Protein AF-A0A959KBT6-F1 (afdb_monomer_lite)

pLDDT: mean 89.94, std 11.57, range [30.78, 98.69]

Secondary structure (DSSP, 8-state):
------GGGGSB--SS---TT----TT-HHHHHHHHHHHHHH-HHHHHHHHHHHHT--S----HHHHHHHHHHHHHHHHHHHB--TT-TTTSHHHHTTTHHHHHHHHHHHHTT-S-GGGGHHHHHHHHHHHHHHHHHHHSHHHHHHHHHHHHHHHHHHT-TTHHHHHHHHHHHTT--HHHHHHHHHHHHHHHGGG--TTS-HHHHHHHHHHHHHHHHTT--HHHHHHHHHHHHHH-TT-HHHHHHHHHHHHHTT-HHHHHHHHHHHHHTT-S-HHHHHHHHHHHHHHHT-HHHHHHHHHHHHHH-TT-HHHHHHHHHHHTT-SGGGGGGHHHHS---

Structure (mmCIF, N/CA/C/O backbone):
data_AF-A0A959KBT6-F1
#
_entry.id   AF-A0A959KBT6-F1
#
loop_
_atom_site.group_PDB
_atom_site.id
_atom_site.type_symbol
_atom_site.label_atom_id
_atom_site.label_alt_id
_atom_site.label_comp_id
_atom_site.label_asym_id
_atom_site.label_entity_id
_atom_site.label_seq_id
_atom_site.pdbx_PDB_ins_code
_atom_site.Cartn_x
_atom_site.Cartn_y
_atom_site.Cartn_z
_atom_site.occupancy
_atom_site.B_iso_or_equiv
_atom_site.auth_seq_id
_atom_site.auth_comp_id
_atom_site.auth_asym_id
_atom_site.auth_atom_id
_atom_site.pdbx_PDB_model_num
ATOM 1 N N . MET A 1 1 ? -14.668 -4.866 -0.154 1.00 37.19 1 MET A N 1
ATOM 2 C CA . MET A 1 1 ? -14.623 -6.241 -0.733 1.00 37.19 1 MET A CA 1
ATOM 3 C C . MET A 1 1 ? -13.678 -6.172 -1.925 1.00 37.19 1 MET A C 1
ATOM 5 O O . MET A 1 1 ? -13.991 -5.418 -2.834 1.00 37.19 1 MET A O 1
ATOM 9 N N . LYS A 1 2 ? -12.494 -6.819 -1.913 1.00 45.50 2 LYS A N 1
ATOM 10 C CA . LYS A 1 2 ? -11.688 -6.881 -3.151 1.00 45.50 2 LYS A CA 1
ATOM 11 C C . LYS A 1 2 ? -12.606 -7.495 -4.214 1.00 45.50 2 LYS A C 1
ATOM 13 O O . LYS A 1 2 ? -13.240 -8.499 -3.874 1.00 45.50 2 LYS A O 1
ATOM 18 N N . PRO A 1 3 ? -12.763 -6.901 -5.411 1.00 48.72 3 PRO A N 1
ATOM 19 C CA . PRO A 1 3 ? -13.469 -7.596 -6.474 1.00 48.72 3 PRO A CA 1
ATOM 20 C C . PRO A 1 3 ? -12.826 -8.976 -6.571 1.00 48.72 3 PRO A C 1
ATOM 22 O O . PRO A 1 3 ? -11.597 -9.085 -6.528 1.00 48.72 3 PRO A O 1
ATOM 25 N N . ASP A 1 4 ? -13.661 -10.010 -6.563 1.00 48.62 4 ASP A N 1
ATOM 26 C CA . ASP A 1 4 ? -13.276 -11.422 -6.548 1.00 48.62 4 ASP A CA 1
ATOM 27 C C . ASP A 1 4 ? -12.714 -11.786 -7.937 1.00 48.62 4 ASP A C 1
ATOM 29 O O . ASP A 1 4 ? -13.220 -12.643 -8.654 1.00 48.62 4 ASP A O 1
ATOM 33 N N . LEU A 1 5 ? -11.702 -11.030 -8.373 1.00 55.62 5 LEU A N 1
ATOM 34 C CA . LEU A 1 5 ? -10.940 -11.247 -9.582 1.00 55.62 5 LEU A CA 1
ATOM 35 C C . LEU A 1 5 ? -10.159 -12.518 -9.310 1.00 55.62 5 LEU A C 1
ATOM 37 O O . LEU A 1 5 ? -9.109 -12.483 -8.663 1.00 55.62 5 LEU A O 1
ATOM 41 N N . LYS A 1 6 ? -10.682 -13.660 -9.762 1.00 58.97 6 LYS A N 1
ATOM 42 C CA . LYS A 1 6 ? -9.874 -14.872 -9.780 1.00 58.97 6 LYS A CA 1
ATOM 43 C C . LYS A 1 6 ? -8.641 -14.543 -10.619 1.00 58.97 6 LYS A C 1
ATOM 45 O O . LYS A 1 6 ? -8.798 -14.235 -11.800 1.00 58.97 6 LYS A O 1
ATOM 50 N N . PRO A 1 7 ? -7.420 -14.612 -10.060 1.00 54.16 7 PRO A N 1
ATOM 51 C CA . PRO A 1 7 ? -6.211 -14.206 -10.781 1.00 54.16 7 PRO A CA 1
ATOM 52 C C . PRO A 1 7 ? -6.036 -14.950 -12.113 1.00 54.16 7 PRO A C 1
ATOM 54 O O . PRO A 1 7 ? -5.437 -14.443 -13.054 1.00 54.16 7 PRO A O 1
ATOM 57 N N . THR A 1 8 ? -6.607 -16.151 -12.211 1.00 54.16 8 THR A N 1
ATOM 58 C CA . THR A 1 8 ? -6.596 -17.000 -13.404 1.00 54.16 8 THR A CA 1
ATOM 59 C C . THR A 1 8 ? -7.545 -16.546 -14.515 1.00 54.16 8 THR A C 1
ATOM 61 O O . THR A 1 8 ? -7.357 -16.953 -15.656 1.00 54.16 8 THR A O 1
ATOM 64 N N . GLU A 1 9 ? -8.566 -15.739 -14.216 1.00 61.78 9 GLU A N 1
ATOM 65 C CA . GLU A 1 9 ? -9.550 -15.265 -15.205 1.00 61.78 9 GLU A CA 1
ATOM 66 C C . GLU A 1 9 ? -9.036 -14.051 -16.008 1.00 61.78 9 GLU A C 1
ATOM 68 O O . GLU A 1 9 ? -9.628 -13.689 -17.023 1.00 61.78 9 GLU A O 1
ATOM 73 N N . HIS A 1 10 ? -7.885 -13.479 -15.625 1.00 72.50 10 HIS A N 1
ATOM 74 C CA . HIS A 1 10 ? -7.300 -12.281 -16.239 1.00 72.50 10 HIS A CA 1
ATOM 75 C C . HIS A 1 10 ? -5.808 -12.440 -16.556 1.00 72.50 10 HIS A C 1
ATOM 77 O O . HIS A 1 10 ? -5.027 -11.533 -16.309 1.00 72.50 10 HIS A O 1
ATOM 83 N N . LEU A 1 11 ? -5.383 -13.586 -17.104 1.00 81.69 11 LEU A N 1
ATOM 84 C CA . LEU A 1 11 ? -3.986 -13.761 -17.539 1.00 81.69 11 LEU A CA 1
ATOM 85 C C . LEU A 1 11 ? -3.595 -12.787 -18.667 1.00 81.69 11 LEU A C 1
ATOM 87 O O . LEU A 1 11 ? -2.433 -12.408 -18.785 1.00 81.69 11 LEU A O 1
ATOM 91 N N . PHE A 1 12 ? -4.561 -12.390 -19.496 1.00 88.38 12 PHE A N 1
ATOM 92 C CA . PHE A 1 12 ? -4.359 -11.478 -20.617 1.00 88.38 12 PHE A CA 1
ATOM 93 C C . PHE A 1 12 ? -5.085 -10.158 -20.392 1.00 88.38 12 PHE A C 1
ATOM 95 O O . PHE A 1 12 ? -6.166 -10.122 -19.798 1.00 88.38 12 PHE A O 1
ATOM 102 N N . LEU A 1 13 ? -4.501 -9.079 -20.909 1.00 87.81 13 LEU A N 1
ATOM 103 C CA . LEU A 1 13 ? -5.136 -7.773 -20.905 1.00 87.81 13 LEU A CA 1
ATOM 104 C C . LEU A 1 13 ? -6.398 -7.800 -21.768 1.00 87.81 13 LEU A C 1
ATOM 106 O O . LEU A 1 13 ? -6.365 -8.276 -22.909 1.00 87.81 13 LEU A O 1
ATOM 110 N N . PRO A 1 14 ? -7.517 -7.261 -21.265 1.00 88.50 14 PRO A N 1
ATOM 111 C CA . PRO A 1 14 ? -8.705 -7.139 -22.076 1.00 88.50 14 PRO A CA 1
ATOM 112 C C . PRO A 1 14 ? -8.477 -6.083 -23.162 1.00 88.50 14 PRO A C 1
ATOM 114 O O . PRO A 1 14 ? -7.820 -5.063 -22.946 1.00 88.50 14 PRO A O 1
ATOM 117 N N . ILE A 1 15 ? -9.066 -6.306 -24.336 1.00 89.56 15 ILE A N 1
ATOM 118 C CA . ILE A 1 15 ? -9.068 -5.308 -25.417 1.00 89.56 15 ILE A CA 1
ATOM 119 C C . ILE A 1 15 ? -9.895 -4.083 -24.995 1.00 89.56 15 ILE A C 1
ATOM 121 O O . ILE A 1 15 ? -9.513 -2.950 -25.272 1.00 89.56 15 ILE A O 1
ATOM 125 N N . TYR A 1 16 ? -10.997 -4.320 -24.275 1.00 84.88 16 TYR A N 1
ATOM 126 C CA . TYR A 1 16 ? -11.897 -3.303 -23.738 1.00 84.88 16 TYR A CA 1
ATOM 127 C C . TYR A 1 16 ? -12.187 -3.599 -22.269 1.00 84.88 16 TYR A C 1
ATOM 129 O O . TYR A 1 16 ? -12.445 -4.747 -21.915 1.00 84.88 16 TYR A O 1
ATOM 137 N N . SER A 1 17 ? -12.180 -2.573 -21.423 1.00 78.00 17 SER A N 1
ATOM 138 C CA . SER A 1 17 ? -12.559 -2.724 -20.020 1.00 78.00 17 SER A CA 1
ATOM 139 C C . SER A 1 17 ? -14.055 -2.494 -19.852 1.00 78.00 17 SER A C 1
ATOM 141 O O . SER A 1 17 ? -14.586 -1.487 -20.317 1.00 78.00 17 SER A O 1
ATOM 143 N N . SER A 1 18 ? -14.725 -3.419 -19.170 1.00 68.75 18 SER A N 1
ATOM 144 C CA . SER A 1 18 ? -16.092 -3.234 -18.675 1.00 68.75 18 SER A CA 1
ATOM 145 C C . SER A 1 18 ? -16.133 -2.685 -17.246 1.00 68.75 18 SER A C 1
ATOM 147 O O . SER A 1 18 ? -17.214 -2.402 -16.741 1.00 68.75 18 SER A O 1
ATOM 149 N N . LEU A 1 19 ? -14.983 -2.596 -16.570 1.00 67.31 19 LEU A N 1
ATOM 150 C CA . LEU A 1 19 ? -14.876 -2.151 -15.184 1.00 67.31 19 LEU A CA 1
ATOM 151 C C . LEU A 1 19 ? -14.499 -0.672 -15.155 1.00 67.31 19 LEU A C 1
ATOM 153 O O . LEU A 1 19 ? -13.465 -0.283 -15.697 1.00 67.31 19 LEU A O 1
ATOM 157 N N . GLU A 1 20 ? -15.313 0.135 -14.475 1.00 65.44 20 GLU A N 1
ATOM 158 C CA . GLU A 1 20 ? -15.084 1.579 -14.332 1.00 65.44 20 GLU A CA 1
ATOM 159 C C . GLU A 1 20 ? -13.739 1.898 -13.666 1.00 65.44 20 GLU A C 1
ATOM 161 O O . GLU A 1 20 ? -13.110 2.884 -14.027 1.00 65.44 20 GLU A O 1
ATOM 166 N N . THR A 1 21 ? -13.263 1.040 -12.757 1.00 62.59 21 THR A N 1
ATOM 167 C CA . THR A 1 21 ? -11.985 1.188 -12.037 1.00 62.59 21 THR A CA 1
ATOM 168 C C . THR A 1 21 ? -10.763 0.741 -12.838 1.00 62.59 21 THR A C 1
ATOM 170 O O . THR A 1 21 ? -9.631 1.002 -12.435 1.00 62.59 21 THR A O 1
ATOM 173 N N . PHE A 1 22 ? -10.958 0.040 -13.957 1.00 69.94 22 PHE A N 1
ATOM 174 C CA . PHE A 1 22 ? -9.867 -0.579 -14.696 1.00 69.94 22 PHE A CA 1
ATOM 175 C C . PHE A 1 22 ? -9.631 0.160 -16.011 1.00 69.94 22 PHE A C 1
ATOM 177 O O . PHE A 1 22 ? -10.290 -0.088 -17.022 1.00 69.94 22 PHE A O 1
ATOM 184 N N . HIS A 1 23 ? -8.667 1.080 -16.000 1.00 78.25 23 HIS A N 1
ATOM 185 C CA . HIS A 1 23 ? -8.309 1.891 -17.167 1.00 78.25 23 HIS A CA 1
ATOM 186 C C . HIS A 1 23 ? -7.185 1.272 -18.016 1.00 78.25 23 HIS A C 1
ATOM 188 O O . HIS A 1 23 ? -6.806 1.829 -19.048 1.00 78.25 23 HIS A O 1
ATOM 194 N N . TYR A 1 24 ? -6.657 0.114 -17.611 1.00 86.69 24 TYR A N 1
ATOM 195 C CA . TYR A 1 24 ? -5.486 -0.511 -18.220 1.00 86.69 24 TYR A CA 1
ATOM 196 C C . TYR A 1 24 ? -5.850 -1.638 -19.201 1.00 86.69 24 TYR A C 1
ATOM 198 O O . TYR A 1 24 ? -5.840 -2.817 -18.869 1.00 86.69 24 TYR A O 1
ATOM 206 N N . THR A 1 25 ? -6.192 -1.284 -20.438 1.00 90.06 25 THR A N 1
ATOM 207 C CA . THR A 1 25 ? -6.508 -2.248 -21.515 1.00 90.06 25 THR A CA 1
ATOM 208 C C . THR A 1 25 ? -5.321 -2.468 -22.451 1.00 90.06 25 THR A C 1
ATOM 210 O O . THR A 1 25 ? -4.378 -1.677 -22.457 1.00 90.06 25 THR A O 1
ATOM 213 N N . LEU A 1 26 ? -5.390 -3.500 -23.300 1.00 91.44 26 LEU A N 1
ATOM 214 C CA . LEU A 1 26 ? -4.335 -3.845 -24.266 1.00 91.44 26 LEU A CA 1
ATOM 215 C C . LEU A 1 26 ? -3.927 -2.676 -25.181 1.00 91.44 26 LEU A C 1
ATOM 217 O O . LEU A 1 26 ? -2.790 -2.600 -25.629 1.00 91.44 26 LEU A O 1
ATOM 221 N N . PHE A 1 27 ? -4.845 -1.756 -25.475 1.00 92.00 27 PHE A N 1
ATOM 222 C CA . PHE A 1 27 ? -4.566 -0.583 -26.309 1.00 92.00 27 PHE A CA 1
ATOM 223 C C . PHE A 1 27 ? -4.742 0.737 -25.557 1.00 92.00 27 PHE A C 1
ATOM 225 O O . PHE A 1 27 ? -4.812 1.800 -26.179 1.00 92.00 27 PHE A O 1
ATOM 232 N N . ALA A 1 28 ? -4.803 0.696 -24.223 1.00 91.44 28 ALA A N 1
ATOM 233 C CA . ALA A 1 28 ? -4.798 1.913 -23.428 1.00 91.44 28 ALA A CA 1
ATOM 234 C C . ALA A 1 28 ? -3.491 2.688 -23.671 1.00 91.44 28 ALA A C 1
ATOM 236 O O . ALA A 1 28 ? -2.418 2.077 -23.710 1.00 91.44 28 ALA A O 1
ATOM 237 N N . PRO A 1 29 ? -3.534 4.029 -23.775 1.00 91.94 29 PRO A N 1
ATOM 238 C CA . PRO A 1 29 ? -2.325 4.834 -23.928 1.00 91.94 29 PRO A CA 1
ATOM 239 C C . PRO A 1 29 ? -1.285 4.581 -22.829 1.00 91.94 29 PRO A C 1
ATOM 241 O O . PRO A 1 29 ? -0.095 4.538 -23.122 1.00 91.94 29 PRO A O 1
ATOM 244 N N . SER A 1 30 ? -1.728 4.355 -21.587 1.00 90.69 30 SER A N 1
ATOM 245 C CA . SER A 1 30 ? -0.867 3.980 -20.458 1.00 90.69 30 SER A CA 1
ATOM 246 C C . SER A 1 30 ? -0.152 2.651 -20.688 1.00 90.69 30 SER A C 1
ATOM 248 O O . SER A 1 30 ? 1.037 2.550 -20.410 1.00 90.69 30 SER A O 1
ATOM 250 N N . HIS A 1 31 ? -0.834 1.653 -21.257 1.00 91.44 31 HIS A N 1
ATOM 251 C CA . HIS A 1 31 ? -0.215 0.368 -21.559 1.00 91.44 31 HIS A CA 1
ATOM 252 C C . HIS A 1 31 ? 0.839 0.458 -22.651 1.00 91.44 31 HIS A C 1
ATOM 254 O O . HIS A 1 31 ? 1.966 -0.002 -22.474 1.00 91.44 31 HIS A O 1
ATOM 260 N N . LEU A 1 32 ? 0.495 1.117 -23.757 1.00 93.06 32 LEU A N 1
ATOM 261 C CA . LEU A 1 32 ? 1.432 1.351 -24.852 1.00 93.06 32 LEU A CA 1
ATOM 262 C C . LEU A 1 32 ? 2.669 2.114 -24.366 1.00 93.06 32 LEU A C 1
ATOM 264 O O . LEU A 1 32 ? 3.791 1.799 -24.763 1.00 93.06 32 LEU A O 1
ATOM 268 N N . TRP A 1 33 ? 2.463 3.102 -23.495 1.00 93.50 33 TRP A N 1
ATOM 269 C CA . TRP A 1 33 ? 3.535 3.902 -22.924 1.00 93.50 33 TRP A CA 1
ATOM 270 C C . TRP A 1 33 ? 4.421 3.102 -21.968 1.00 93.50 33 TRP A C 1
ATOM 272 O O . TRP A 1 33 ? 5.643 3.134 -22.115 1.00 93.50 33 TRP A O 1
ATOM 282 N N . ASP A 1 34 ? 3.832 2.342 -21.044 1.00 91.75 34 ASP A N 1
ATOM 283 C CA . ASP A 1 34 ? 4.582 1.487 -20.121 1.00 91.75 34 ASP A CA 1
ATOM 284 C C . ASP A 1 34 ? 5.410 0.452 -20.878 1.00 91.75 34 ASP A C 1
ATOM 286 O O . ASP A 1 34 ? 6.601 0.289 -20.610 1.00 91.75 34 ASP A O 1
ATOM 290 N N . PHE A 1 35 ? 4.798 -0.207 -21.866 1.00 93.06 35 PHE A N 1
ATOM 291 C CA . PHE A 1 35 ? 5.477 -1.210 -22.671 1.00 93.06 35 PHE A CA 1
ATOM 292 C C . PHE A 1 35 ? 6.612 -0.590 -23.491 1.00 93.06 35 PHE A C 1
ATOM 294 O O . PHE A 1 35 ? 7.697 -1.158 -23.578 1.00 93.06 35 PHE A O 1
ATOM 301 N N . LEU A 1 36 ? 6.419 0.609 -24.047 1.00 93.31 36 LEU A N 1
ATOM 302 C CA . LEU A 1 36 ? 7.483 1.329 -24.745 1.00 93.31 36 LEU A CA 1
ATOM 303 C C . LEU A 1 36 ? 8.643 1.692 -23.806 1.00 93.31 36 LEU A C 1
ATOM 305 O O . LEU A 1 36 ? 9.804 1.482 -24.165 1.00 93.31 36 LEU A O 1
ATOM 309 N N . ILE A 1 37 ? 8.348 2.215 -22.610 1.00 90.94 37 ILE A N 1
ATOM 310 C CA . ILE A 1 37 ? 9.368 2.517 -21.593 1.00 90.94 37 ILE A CA 1
ATOM 311 C C . ILE A 1 37 ? 10.136 1.250 -21.227 1.00 90.94 37 ILE A C 1
ATOM 313 O O . ILE A 1 37 ? 11.363 1.287 -21.139 1.00 90.94 37 ILE A O 1
ATOM 317 N N . LEU A 1 38 ? 9.430 0.136 -21.049 1.00 90.88 38 LEU A N 1
ATOM 318 C CA . LEU A 1 38 ? 10.023 -1.158 -20.756 1.00 90.88 38 LEU A CA 1
ATOM 319 C C . LEU A 1 38 ? 10.979 -1.601 -21.873 1.00 90.88 38 LEU A C 1
ATOM 321 O O . LEU A 1 38 ? 12.129 -1.934 -21.587 1.00 90.88 38 LEU A O 1
ATOM 325 N N . LEU A 1 39 ? 10.538 -1.548 -23.136 1.00 92.50 39 LEU A N 1
ATOM 326 C CA . LEU A 1 39 ? 11.378 -1.888 -24.287 1.00 92.50 39 LEU A CA 1
ATOM 327 C C . LEU A 1 39 ? 12.652 -1.043 -24.296 1.00 92.50 39 LEU A C 1
ATOM 329 O O . LEU A 1 39 ? 13.748 -1.594 -24.393 1.00 92.50 39 LEU A O 1
ATOM 333 N N . ILE A 1 40 ? 12.527 0.279 -24.146 1.00 91.31 40 ILE A N 1
ATOM 334 C CA . ILE A 1 40 ? 13.677 1.191 -24.070 1.00 91.31 40 ILE A CA 1
ATOM 335 C C . ILE A 1 40 ? 14.585 0.808 -22.892 1.00 91.31 40 ILE A C 1
ATOM 337 O O . ILE A 1 40 ? 15.807 0.792 -23.045 1.00 91.31 40 ILE A O 1
ATOM 341 N N . GLY A 1 41 ? 13.993 0.452 -21.751 1.00 90.25 41 GLY A N 1
ATOM 342 C CA . GLY A 1 41 ? 14.680 0.057 -20.526 1.00 90.25 41 GLY A CA 1
ATOM 343 C C . GLY A 1 41 ? 15.543 -1.200 -20.646 1.00 90.25 41 GLY A C 1
ATOM 344 O O . GLY A 1 41 ? 16.509 -1.319 -19.897 1.00 90.25 41 GLY A O 1
ATOM 345 N N . PHE A 1 42 ? 15.271 -2.103 -21.598 1.00 92.44 42 PHE A N 1
ATOM 346 C CA . PHE A 1 42 ? 16.094 -3.306 -21.795 1.00 92.44 42 PHE A CA 1
ATOM 347 C C . PHE A 1 42 ? 17.540 -2.977 -22.169 1.00 92.44 42 PHE A C 1
ATOM 349 O O . PHE A 1 42 ? 18.473 -3.550 -21.613 1.00 92.44 42 PHE A O 1
ATOM 356 N N . SER A 1 43 ? 17.728 -2.083 -23.144 1.00 94.00 43 SER A N 1
ATOM 357 C CA . SER A 1 43 ? 19.041 -1.570 -23.546 1.00 94.00 43 SER A CA 1
ATOM 358 C C . SER A 1 43 ? 18.875 -0.458 -24.592 1.00 94.00 43 SER A C 1
ATOM 360 O O . SER A 1 43 ? 18.750 -0.750 -25.790 1.00 94.00 43 SER A O 1
ATOM 362 N N . PRO A 1 44 ? 18.932 0.827 -24.194 1.00 94.06 44 PRO A N 1
ATOM 363 C CA . PRO A 1 44 ? 18.855 1.947 -25.135 1.00 94.06 44 PRO A CA 1
ATOM 364 C C . PRO A 1 44 ? 19.956 1.892 -26.204 1.00 94.06 44 PRO A C 1
ATOM 366 O O . PRO A 1 44 ? 19.728 2.212 -27.371 1.00 94.06 44 PRO A O 1
ATOM 369 N N . VAL A 1 45 ? 21.150 1.433 -25.812 1.00 95.12 45 VAL A N 1
ATOM 370 C CA . VAL A 1 45 ? 22.310 1.282 -26.699 1.00 95.12 45 VAL A CA 1
ATOM 371 C C . VAL A 1 45 ? 22.042 0.243 -27.780 1.00 95.12 45 VAL A C 1
ATOM 373 O O . VAL A 1 45 ? 22.309 0.488 -28.955 1.00 95.12 45 VAL A O 1
ATOM 376 N N . THR A 1 46 ? 21.485 -0.909 -27.407 1.00 94.75 46 THR A N 1
ATOM 377 C CA . THR A 1 46 ? 21.214 -1.976 -28.372 1.00 94.75 46 THR A CA 1
ATOM 378 C C . THR A 1 46 ? 20.147 -1.558 -29.377 1.00 94.75 46 THR A C 1
ATOM 380 O O . THR A 1 46 ? 20.333 -1.772 -30.573 1.00 94.75 46 THR A O 1
ATOM 383 N N . TRP A 1 47 ? 19.077 -0.894 -28.930 1.00 94.81 47 TRP A N 1
ATOM 384 C CA . TRP A 1 47 ? 18.057 -0.355 -29.835 1.00 94.81 47 TRP A CA 1
ATOM 385 C C . TRP A 1 47 ? 18.620 0.664 -30.822 1.00 94.81 47 TRP A C 1
ATOM 387 O O . TRP A 1 47 ? 18.307 0.613 -32.013 1.00 94.81 47 TRP A O 1
ATOM 397 N N . PHE A 1 48 ? 19.497 1.551 -30.353 1.00 94.88 48 PHE A N 1
ATOM 398 C CA . PHE A 1 48 ? 20.192 2.504 -31.212 1.00 94.88 48 PHE A CA 1
ATOM 399 C C . PHE A 1 48 ? 21.027 1.800 -32.290 1.00 94.88 48 PHE A C 1
ATOM 401 O O . PHE A 1 48 ? 20.881 2.108 -33.475 1.00 94.88 48 PHE A O 1
ATOM 408 N N . LEU A 1 49 ? 21.836 0.809 -31.911 1.00 91.94 49 LEU A N 1
ATOM 409 C CA . LEU A 1 49 ? 22.675 0.054 -32.847 1.00 91.94 49 LEU A CA 1
ATOM 410 C C . LEU A 1 49 ? 21.843 -0.728 -33.873 1.00 91.94 49 LEU A C 1
ATOM 412 O O . LEU A 1 49 ? 22.136 -0.672 -35.068 1.00 91.94 49 LEU A O 1
ATOM 416 N N . LEU A 1 50 ? 20.769 -1.387 -33.427 1.00 91.50 50 LEU A N 1
ATOM 417 C CA . LEU A 1 50 ? 19.824 -2.071 -34.311 1.00 91.50 50 LEU A CA 1
ATOM 418 C C . LEU A 1 50 ? 19.186 -1.096 -35.309 1.00 91.50 50 LEU A C 1
ATOM 420 O O . LEU A 1 50 ? 19.099 -1.404 -36.495 1.00 91.50 50 LEU A O 1
ATOM 424 N N . SER A 1 51 ? 18.802 0.106 -34.867 1.00 91.50 51 SER A N 1
ATOM 425 C CA . SER A 1 51 ? 18.198 1.113 -35.749 1.00 91.50 51 SER A CA 1
ATOM 426 C C . SER A 1 51 ? 19.151 1.597 -36.851 1.00 91.50 51 SER A C 1
ATOM 428 O O . SER A 1 51 ? 18.719 1.829 -37.981 1.00 91.50 51 SER A O 1
ATOM 430 N N . ILE A 1 52 ? 20.451 1.704 -36.553 1.00 89.56 52 ILE A N 1
ATOM 431 C CA . ILE A 1 52 ? 21.480 2.059 -37.539 1.00 89.56 52 ILE A CA 1
ATOM 432 C C . ILE A 1 52 ? 21.642 0.933 -38.553 1.00 89.56 52 ILE A C 1
ATOM 434 O O . ILE A 1 52 ? 21.638 1.190 -39.756 1.00 89.56 52 ILE A O 1
ATOM 438 N N . ALA A 1 53 ? 21.746 -0.307 -38.079 1.00 86.75 53 ALA A N 1
ATOM 439 C CA . ALA A 1 53 ? 21.916 -1.461 -38.950 1.00 86.75 53 ALA A CA 1
ATOM 440 C C . ALA A 1 53 ? 20.722 -1.663 -39.891 1.00 86.75 53 ALA A C 1
ATOM 442 O O . ALA A 1 53 ? 20.917 -1.901 -41.080 1.00 86.75 53 ALA A O 1
ATOM 443 N N . LEU A 1 54 ? 19.493 -1.472 -39.396 1.00 85.56 54 LEU A N 1
ATOM 444 C CA . LEU A 1 54 ? 18.281 -1.524 -40.220 1.00 85.56 54 LEU A CA 1
ATOM 445 C C . LEU A 1 54 ? 18.267 -0.440 -41.312 1.00 85.56 54 LEU A C 1
ATOM 447 O O . LEU A 1 54 ? 17.802 -0.695 -42.420 1.00 85.56 54 LEU A O 1
ATOM 451 N N . ARG A 1 55 ? 18.794 0.760 -41.030 1.00 86.69 55 ARG A N 1
ATOM 452 C CA . ARG A 1 55 ? 18.877 1.863 -42.008 1.00 86.69 55 ARG A CA 1
ATOM 453 C C . ARG A 1 55 ? 20.003 1.702 -43.020 1.00 86.69 55 ARG A C 1
ATOM 455 O O . ARG A 1 55 ? 19.882 2.217 -44.126 1.00 86.69 55 ARG A O 1
ATOM 462 N N . ALA A 1 56 ? 21.082 1.014 -42.655 1.00 83.44 56 ALA A N 1
ATOM 463 C CA . ALA A 1 56 ? 22.218 0.791 -43.544 1.00 83.44 56 ALA A CA 1
ATOM 464 C C . ALA A 1 56 ? 21.852 -0.053 -44.780 1.00 83.44 56 ALA A C 1
ATOM 466 O O . ALA A 1 56 ? 22.617 -0.074 -45.739 1.00 83.44 56 ALA A O 1
ATOM 467 N N . GLY A 1 57 ? 20.684 -0.713 -44.783 1.00 66.88 57 GLY A N 1
ATOM 468 C CA . GLY A 1 57 ? 20.103 -1.339 -45.973 1.00 66.88 57 GLY A CA 1
ATOM 469 C C . GLY A 1 57 ? 20.908 -2.514 -46.531 1.00 66.88 57 GLY A C 1
ATOM 470 O O . GLY A 1 57 ? 20.604 -2.990 -47.624 1.00 66.88 57 GLY A O 1
ATOM 471 N N . GLU A 1 58 ? 21.924 -2.994 -45.809 1.00 65.88 58 GLU A N 1
ATOM 472 C CA . GLU A 1 58 ? 22.652 -4.195 -46.199 1.00 65.88 58 GLU A CA 1
ATOM 473 C C . GLU A 1 58 ? 21.668 -5.376 -46.157 1.00 65.88 58 GLU A C 1
ATOM 475 O O . GLU A 1 58 ? 20.925 -5.556 -45.189 1.00 65.88 58 GLU A O 1
ATOM 480 N N . SER A 1 59 ? 21.593 -6.142 -47.247 1.00 59.88 59 SER A N 1
ATOM 481 C CA . SER A 1 59 ? 20.642 -7.241 -47.422 1.00 59.88 59 SER A CA 1
ATOM 482 C C . SER A 1 59 ? 20.857 -8.311 -46.345 1.00 59.88 59 SER A C 1
ATOM 484 O O . SER A 1 59 ? 21.711 -9.177 -46.491 1.00 59.88 59 SER A O 1
ATOM 486 N N . SER A 1 60 ? 20.095 -8.204 -45.253 1.00 63.56 60 SER A N 1
ATOM 487 C CA . SER A 1 60 ? 20.042 -9.094 -44.086 1.00 63.56 60 SER A CA 1
ATOM 488 C C . SER A 1 60 ? 21.388 -9.733 -43.698 1.00 63.56 60 SER A C 1
ATOM 490 O O . SER A 1 60 ? 21.599 -10.926 -43.930 1.00 63.56 60 SER A O 1
ATOM 492 N N . PRO A 1 61 ? 22.289 -8.966 -43.063 1.00 63.59 61 PRO A N 1
ATOM 493 C CA . PRO A 1 61 ? 23.612 -9.451 -42.673 1.00 63.59 61 PRO A CA 1
ATOM 494 C C . PRO A 1 61 ? 23.571 -10.451 -41.502 1.00 63.59 61 PRO A C 1
ATOM 496 O O . PRO A 1 61 ? 24.587 -11.037 -41.138 1.00 63.59 61 PRO A O 1
ATOM 499 N N . TRP A 1 62 ? 22.409 -10.687 -40.890 1.00 83.69 62 TRP A N 1
ATOM 500 C CA . TRP A 1 62 ? 22.256 -11.617 -39.773 1.00 83.69 62 TRP A CA 1
ATOM 501 C C . TRP A 1 62 ? 22.368 -13.082 -40.210 1.00 83.69 62 TRP A C 1
ATOM 503 O O . TRP A 1 62 ? 21.737 -13.513 -41.182 1.00 83.69 62 TRP A O 1
ATOM 513 N N . SER A 1 63 ? 23.130 -13.865 -39.437 1.00 88.44 63 SER A N 1
ATOM 514 C CA . SER A 1 63 ? 23.171 -15.323 -39.568 1.00 88.44 63 SER A CA 1
ATOM 515 C C . SER A 1 63 ? 21.781 -15.931 -39.354 1.00 88.44 63 SER A C 1
ATOM 517 O O . SER A 1 63 ? 20.893 -15.307 -38.767 1.00 88.44 63 SER A O 1
ATOM 519 N N . ASN A 1 64 ? 21.579 -17.169 -39.813 1.00 90.81 64 ASN A N 1
ATOM 520 C CA . ASN A 1 64 ? 20.322 -17.884 -39.572 1.00 90.81 64 ASN A CA 1
ATOM 521 C C . ASN A 1 64 ? 20.007 -17.988 -38.069 1.00 90.81 64 ASN A C 1
ATOM 523 O O . ASN A 1 64 ? 18.858 -17.800 -37.680 1.00 90.81 64 ASN A O 1
ATOM 527 N N . ASP A 1 65 ? 21.027 -18.159 -37.226 1.00 91.12 65 ASP A N 1
ATOM 528 C CA . ASP A 1 65 ? 20.869 -18.199 -35.769 1.00 91.12 65 ASP A CA 1
ATOM 529 C C . ASP A 1 65 ? 20.383 -16.855 -35.209 1.00 91.12 65 ASP A C 1
ATOM 531 O O . ASP A 1 65 ? 19.432 -16.809 -34.430 1.00 91.12 65 ASP A O 1
ATOM 535 N N . ALA A 1 66 ? 20.970 -15.740 -35.658 1.00 91.00 66 ALA A N 1
ATOM 536 C CA . ALA A 1 66 ? 20.533 -14.404 -35.255 1.00 91.00 66 ALA A CA 1
ATOM 537 C C . ALA A 1 66 ? 19.098 -14.105 -35.722 1.00 91.00 66 ALA A C 1
ATOM 539 O O . ALA A 1 66 ? 18.326 -13.499 -34.982 1.00 91.00 66 ALA A O 1
ATOM 540 N N . LYS A 1 67 ? 18.696 -14.587 -36.907 1.00 91.50 67 LYS A N 1
ATOM 541 C CA . LYS A 1 67 ? 17.302 -14.498 -37.376 1.00 91.50 67 LYS A CA 1
ATOM 542 C C . LYS A 1 67 ? 16.353 -15.296 -36.482 1.00 91.50 67 LYS A C 1
ATOM 544 O O . LYS A 1 67 ? 15.316 -14.767 -36.095 1.00 91.50 67 LYS A O 1
ATOM 549 N N . MET A 1 68 ? 16.712 -16.527 -36.115 1.00 94.69 68 MET A N 1
ATOM 550 C CA . MET A 1 68 ? 15.910 -17.363 -35.212 1.00 94.69 68 MET A CA 1
ATOM 551 C C . MET A 1 68 ? 15.756 -16.734 -33.822 1.00 94.69 68 MET A C 1
ATOM 553 O O . MET A 1 68 ? 14.657 -16.729 -33.261 1.00 94.69 68 MET A O 1
ATOM 557 N N . ILE A 1 69 ? 16.830 -16.148 -33.287 1.00 95.19 69 ILE A N 1
ATOM 558 C CA . ILE A 1 69 ? 16.793 -15.396 -32.024 1.00 95.19 69 ILE A CA 1
ATOM 559 C C . ILE A 1 69 ? 15.919 -14.147 -32.169 1.00 95.19 69 ILE A C 1
ATOM 561 O O . ILE A 1 69 ? 15.107 -13.877 -31.290 1.00 95.19 69 ILE A O 1
ATOM 565 N N . GLY A 1 70 ? 16.012 -13.433 -33.293 1.00 94.06 70 GLY A N 1
ATOM 566 C CA . GLY A 1 70 ? 15.151 -12.291 -33.604 1.00 94.06 70 GLY A CA 1
ATOM 567 C C . GLY A 1 70 ? 13.665 -12.653 -33.629 1.00 94.06 70 GLY A C 1
ATOM 568 O O . GLY A 1 70 ? 12.858 -11.967 -33.007 1.00 94.06 70 GLY A O 1
ATOM 569 N N . VAL A 1 71 ? 13.301 -13.762 -34.280 1.00 95.56 71 VAL A N 1
ATOM 570 C CA . VAL A 1 71 ? 11.916 -14.267 -34.294 1.00 95.56 71 VAL A CA 1
ATOM 571 C C . VAL A 1 71 ? 11.459 -14.639 -32.884 1.00 95.56 71 VAL A C 1
ATOM 573 O O . VAL A 1 71 ? 10.374 -14.237 -32.472 1.00 95.56 71 VAL A O 1
ATOM 576 N N . SER A 1 72 ? 12.293 -15.351 -32.124 1.00 96.31 72 SER A N 1
ATOM 577 C CA . SER A 1 72 ? 11.978 -15.752 -30.745 1.00 96.31 72 SER A CA 1
ATOM 578 C C . SER A 1 72 ? 11.772 -14.541 -29.833 1.00 96.31 72 SER A C 1
ATOM 580 O O . SER A 1 72 ? 10.822 -14.505 -29.055 1.00 96.31 72 SER A O 1
ATOM 582 N N . PHE A 1 73 ? 12.619 -13.520 -29.981 1.00 96.12 73 PHE A N 1
ATOM 583 C CA . PHE A 1 73 ? 12.505 -12.251 -29.274 1.00 96.12 73 PHE A CA 1
ATOM 584 C C . PHE A 1 73 ? 11.178 -11.554 -29.594 1.00 96.12 73 PHE A C 1
ATOM 586 O O . PHE A 1 73 ? 10.453 -11.188 -28.675 1.00 96.12 73 PHE A O 1
ATOM 593 N N . VAL A 1 74 ? 10.810 -11.433 -30.875 1.00 96.06 74 VAL A N 1
ATOM 594 C CA . VAL A 1 74 ? 9.535 -10.815 -31.282 1.00 96.06 74 VAL A CA 1
ATOM 595 C C . VAL A 1 74 ? 8.334 -11.590 -30.739 1.00 96.06 74 VAL A C 1
ATOM 597 O O . VAL A 1 74 ? 7.415 -10.973 -30.207 1.00 96.06 74 VAL A O 1
ATOM 600 N N . LEU A 1 75 ? 8.337 -12.924 -30.822 1.00 96.19 75 LEU A N 1
ATOM 601 C CA . LEU A 1 75 ? 7.254 -13.750 -30.275 1.00 96.19 75 LEU A CA 1
ATOM 602 C C . LEU A 1 75 ? 7.102 -13.558 -28.762 1.00 96.19 75 LEU A C 1
ATOM 604 O O . LEU A 1 75 ? 5.981 -13.436 -28.267 1.00 96.19 75 LEU A O 1
ATOM 608 N N . LEU A 1 76 ? 8.219 -13.475 -28.036 1.00 95.25 76 LEU A N 1
ATOM 609 C CA . LEU A 1 76 ? 8.209 -13.210 -26.602 1.00 95.25 76 LEU A CA 1
ATOM 610 C C . LEU A 1 76 ? 7.689 -11.801 -26.285 1.00 95.25 76 LEU A C 1
ATOM 612 O O . LEU A 1 76 ? 6.914 -11.646 -25.346 1.00 95.25 76 LEU A O 1
ATOM 616 N N . LEU A 1 77 ? 8.054 -10.784 -27.075 1.00 95.31 77 LEU A N 1
ATOM 617 C CA . LEU A 1 77 ? 7.503 -9.435 -26.916 1.00 95.31 77 LEU A CA 1
ATOM 618 C C . LEU A 1 77 ? 5.992 -9.401 -27.145 1.00 95.31 77 LEU A C 1
ATOM 620 O O . LEU A 1 77 ? 5.289 -8.767 -26.368 1.00 95.31 77 LEU A O 1
ATOM 624 N N . VAL A 1 78 ? 5.488 -10.091 -28.172 1.00 95.38 78 VAL A N 1
ATOM 625 C CA . VAL A 1 78 ? 4.041 -10.184 -28.430 1.00 95.38 78 VAL A CA 1
ATOM 626 C C . VAL A 1 78 ? 3.329 -10.847 -27.254 1.00 95.38 78 VAL A C 1
ATOM 628 O O . VAL A 1 78 ? 2.292 -10.354 -26.822 1.00 95.38 78 VAL A O 1
ATOM 631 N N . LEU A 1 79 ? 3.899 -11.923 -26.703 1.00 93.94 79 LEU A N 1
ATOM 632 C CA . LEU A 1 79 ? 3.352 -12.587 -25.523 1.00 93.94 79 LEU A CA 1
ATOM 633 C C . LEU A 1 79 ? 3.316 -11.647 -24.307 1.00 93.94 79 LEU A C 1
ATOM 635 O O . LEU A 1 79 ? 2.282 -11.528 -23.659 1.00 93.94 79 LEU A O 1
ATOM 639 N N . LEU A 1 80 ? 4.419 -10.957 -24.011 1.00 92.81 80 LEU A N 1
ATOM 640 C CA . LEU A 1 80 ? 4.499 -10.029 -22.879 1.00 92.81 80 LEU A CA 1
ATOM 641 C C . LEU A 1 80 ? 3.597 -8.802 -23.058 1.00 92.81 80 LEU A C 1
ATOM 643 O O . LEU A 1 80 ? 3.067 -8.297 -22.077 1.00 92.81 80 LEU A O 1
ATOM 647 N N . PHE A 1 81 ? 3.389 -8.348 -24.293 1.00 93.50 81 PHE A N 1
ATOM 648 C CA . PHE A 1 81 ? 2.467 -7.258 -24.605 1.00 93.50 81 PHE A CA 1
ATOM 649 C C . PHE A 1 81 ? 1.020 -7.615 -24.242 1.00 93.50 81 PHE A C 1
ATOM 651 O O . PHE A 1 81 ? 0.289 -6.782 -23.722 1.00 93.50 81 PHE A O 1
ATOM 658 N N . VAL A 1 82 ? 0.602 -8.864 -24.476 1.00 93.12 82 VAL A N 1
ATOM 659 C CA . VAL A 1 82 ? -0.776 -9.292 -24.182 1.00 93.12 82 VAL A CA 1
ATOM 660 C C . VAL A 1 82 ? -0.985 -9.755 -22.743 1.00 93.12 82 VAL A C 1
ATOM 662 O O . VAL A 1 82 ? -2.130 -9.809 -22.295 1.00 93.12 82 VAL A O 1
ATOM 665 N N . ILE A 1 83 ? 0.078 -10.115 -22.019 1.00 89.56 83 ILE A N 1
ATOM 666 C CA . ILE A 1 83 ? -0.018 -10.593 -20.636 1.00 89.56 83 ILE A CA 1
ATOM 667 C C . ILE A 1 83 ? -0.439 -9.454 -19.706 1.00 89.56 83 ILE A C 1
ATOM 669 O O . ILE A 1 83 ? 0.110 -8.354 -19.731 1.00 89.56 83 ILE A O 1
ATOM 673 N N . HIS A 1 84 ? -1.403 -9.749 -18.838 1.00 84.12 84 HIS A N 1
ATOM 674 C CA . HIS A 1 84 ? -1.769 -8.877 -17.737 1.00 84.12 84 HIS A CA 1
ATOM 675 C C . HIS A 1 84 ? -0.680 -8.956 -16.659 1.00 84.12 84 HIS A C 1
ATOM 677 O O . HIS A 1 84 ? -0.479 -10.029 -16.082 1.00 84.12 84 HIS A O 1
ATOM 683 N N . PRO A 1 85 ? 0.013 -7.854 -16.331 1.00 76.50 85 PRO A N 1
ATOM 684 C CA . PRO A 1 85 ? 0.920 -7.860 -15.194 1.00 76.50 85 PRO A CA 1
ATOM 685 C C . PRO A 1 85 ? 0.080 -7.998 -13.919 1.00 76.50 85 PRO A C 1
ATOM 687 O O . PRO A 1 85 ? -0.740 -7.131 -13.608 1.00 76.50 85 PRO A O 1
ATOM 690 N N . LEU A 1 86 ? 0.215 -9.117 -13.208 1.00 66.12 86 LEU A N 1
ATOM 691 C CA . LEU A 1 86 ? -0.594 -9.442 -12.027 1.00 66.12 86 LEU A CA 1
ATOM 692 C C . LEU A 1 86 ? -0.459 -8.376 -10.936 1.00 66.12 86 LEU A C 1
ATOM 694 O O . LEU A 1 86 ? -1.398 -8.155 -10.169 1.00 66.12 86 LEU A O 1
ATOM 698 N N . LEU A 1 87 ? 0.698 -7.713 -10.869 1.00 60.81 87 LEU A N 1
ATOM 699 C CA . LEU A 1 87 ? 1.011 -6.743 -9.827 1.00 60.81 87 LEU A CA 1
ATOM 700 C C . LEU A 1 87 ? 1.426 -5.363 -10.364 1.00 60.81 87 LEU A C 1
ATOM 702 O O . LEU A 1 87 ? 1.961 -4.565 -9.589 1.00 60.81 87 LEU A O 1
ATOM 706 N N . SER A 1 88 ? 1.129 -5.069 -11.639 1.00 73.69 88 SER A N 1
ATOM 707 C CA . SER A 1 88 ? 1.601 -3.934 -12.468 1.00 73.69 88 SER A CA 1
ATOM 708 C C . SER A 1 88 ? 2.990 -4.123 -13.094 1.00 73.69 88 SER A C 1
ATOM 710 O O . SER A 1 88 ? 3.859 -4.789 -12.527 1.00 73.69 88 SER A O 1
ATOM 712 N N . MET A 1 89 ? 3.220 -3.508 -14.264 1.00 77.31 89 MET A N 1
ATOM 713 C CA . MET A 1 89 ? 4.512 -3.599 -14.965 1.00 77.31 89 MET A CA 1
ATOM 714 C C . MET A 1 89 ? 5.721 -3.193 -14.104 1.00 77.31 89 MET A C 1
ATOM 716 O O . MET A 1 89 ? 6.738 -3.881 -14.166 1.00 77.31 89 MET A O 1
ATOM 720 N N . PRO A 1 90 ? 5.657 -2.134 -13.269 1.00 76.19 90 PRO A N 1
ATOM 721 C CA . PRO A 1 90 ? 6.766 -1.796 -12.380 1.00 76.19 90 PRO A CA 1
ATOM 722 C C . PRO A 1 90 ? 7.133 -2.891 -11.371 1.00 76.19 90 PRO A C 1
ATOM 724 O O . PRO A 1 90 ? 8.265 -2.895 -10.885 1.00 76.19 90 PRO A O 1
ATOM 727 N N . ARG A 1 91 ? 6.193 -3.777 -11.013 1.00 76.38 91 ARG A N 1
ATOM 728 C CA . ARG A 1 91 ? 6.425 -4.831 -10.020 1.00 76.38 91 ARG A CA 1
ATOM 729 C C . ARG A 1 91 ? 6.884 -6.139 -10.652 1.00 76.38 91 ARG A C 1
ATOM 731 O O . ARG A 1 91 ? 7.833 -6.721 -10.142 1.00 76.38 91 ARG A O 1
ATOM 738 N N . ASP A 1 92 ? 6.299 -6.526 -11.781 1.00 83.06 92 ASP A N 1
ATOM 739 C CA . ASP A 1 92 ? 6.628 -7.768 -12.502 1.00 83.06 92 ASP A CA 1
ATOM 740 C C . ASP A 1 92 ? 7.859 -7.606 -13.425 1.00 83.06 92 ASP A C 1
ATOM 742 O O . ASP A 1 92 ? 7.987 -8.256 -14.465 1.00 83.06 92 ASP A O 1
ATOM 746 N N . TRP A 1 93 ? 8.773 -6.691 -13.081 1.00 81.00 93 TRP A N 1
ATOM 747 C CA . TRP A 1 93 ? 9.911 -6.316 -13.926 1.00 81.00 93 TRP A CA 1
ATOM 748 C C . TRP A 1 93 ? 10.826 -7.503 -14.249 1.00 81.00 93 TRP A C 1
ATOM 750 O O . TRP A 1 93 ? 11.430 -7.536 -15.317 1.00 81.00 93 TRP A O 1
ATOM 760 N N . ASP A 1 94 ? 10.911 -8.489 -13.359 1.00 85.06 94 ASP A N 1
ATOM 761 C CA . ASP A 1 94 ? 11.692 -9.710 -13.533 1.00 85.06 94 ASP A CA 1
ATOM 762 C C . ASP A 1 94 ? 11.177 -10.564 -14.703 1.00 85.06 94 ASP A C 1
ATOM 764 O O . ASP A 1 94 ? 11.965 -10.968 -15.563 1.00 85.06 94 ASP A O 1
ATOM 768 N N . LEU A 1 95 ? 9.858 -10.759 -14.798 1.00 88.69 95 LEU A N 1
ATOM 769 C CA . LEU A 1 95 ? 9.204 -11.415 -15.933 1.00 88.69 95 LEU A CA 1
ATOM 770 C C . LEU A 1 95 ? 9.452 -10.637 -17.229 1.00 88.69 95 LEU A C 1
ATOM 772 O O . LEU A 1 95 ? 9.805 -11.210 -18.264 1.00 88.69 95 LEU A O 1
ATOM 776 N N . PHE A 1 96 ? 9.292 -9.318 -17.171 1.00 89.44 96 PHE A N 1
ATOM 777 C CA . PHE A 1 96 ? 9.441 -8.471 -18.347 1.00 89.44 96 PHE A CA 1
ATOM 778 C C . PHE A 1 96 ? 10.895 -8.305 -18.797 1.00 89.44 96 PHE A C 1
ATOM 780 O O . PHE A 1 96 ? 11.120 -7.959 -19.951 1.00 89.44 96 PHE A O 1
ATOM 787 N N . CYS A 1 97 ? 11.890 -8.606 -17.960 1.00 91.44 97 CYS A N 1
ATOM 788 C CA . CYS A 1 97 ? 13.302 -8.575 -18.341 1.00 91.44 97 CYS A CA 1
ATOM 789 C C . CYS A 1 97 ? 13.770 -9.811 -19.131 1.00 91.44 97 CYS A C 1
ATOM 791 O O . CYS A 1 97 ? 14.871 -9.771 -19.691 1.00 91.44 97 CYS A O 1
ATOM 793 N N . LEU A 1 98 ? 12.961 -10.874 -19.247 1.00 93.12 98 LEU A N 1
ATOM 794 C CA . LEU A 1 98 ? 13.307 -12.102 -19.985 1.00 93.12 98 LEU A CA 1
ATOM 795 C C . LEU A 1 98 ? 13.773 -11.899 -21.446 1.00 93.12 98 LEU A C 1
ATOM 797 O O . LEU A 1 98 ? 14.656 -12.643 -21.875 1.00 93.12 98 LEU A O 1
ATOM 801 N N . PRO A 1 99 ? 13.271 -10.921 -22.229 1.00 95.56 99 PRO A N 1
ATOM 802 C CA . PRO A 1 99 ? 13.761 -10.663 -23.588 1.00 95.56 99 PRO A CA 1
ATOM 803 C C . PRO A 1 99 ? 15.168 -10.046 -23.643 1.00 95.56 99 PRO A C 1
ATOM 805 O O . PRO A 1 99 ? 15.809 -10.069 -24.697 1.00 95.56 99 PRO A O 1
ATOM 808 N N . THR A 1 100 ? 15.670 -9.489 -22.536 1.00 94.94 100 THR A N 1
ATOM 809 C CA . THR A 1 100 ? 16.915 -8.700 -22.506 1.00 94.94 100 THR A CA 1
ATOM 810 C C . THR A 1 100 ? 18.142 -9.473 -23.007 1.00 94.94 100 THR A C 1
ATOM 812 O O . THR A 1 100 ? 18.864 -8.932 -23.845 1.00 94.94 100 THR A O 1
ATOM 815 N N . PRO A 1 101 ? 18.401 -10.734 -22.599 1.00 95.69 101 PRO A N 1
ATOM 816 C CA . PRO A 1 101 ? 19.547 -11.489 -23.110 1.00 95.69 101 PRO A CA 1
ATOM 817 C C . PRO A 1 101 ? 19.499 -11.714 -24.628 1.00 95.69 101 PRO A C 1
ATOM 819 O O . PRO A 1 101 ? 20.530 -11.626 -25.295 1.00 95.69 101 PRO A O 1
ATOM 822 N N . MET A 1 102 ? 18.306 -11.950 -25.190 1.00 96.25 102 MET A N 1
ATOM 823 C CA . MET A 1 102 ? 18.127 -12.096 -26.639 1.00 96.25 102 MET A CA 1
ATOM 824 C C . MET A 1 102 ? 18.419 -10.776 -27.356 1.00 96.25 102 MET A C 1
ATOM 826 O O . MET A 1 102 ? 19.145 -10.764 -28.350 1.00 96.25 102 MET A O 1
ATOM 830 N N . LEU A 1 103 ? 17.917 -9.657 -26.818 1.00 96.12 103 LEU A N 1
ATOM 831 C CA . LEU A 1 103 ? 18.207 -8.324 -27.342 1.00 96.12 103 LEU A CA 1
ATOM 832 C C . LEU A 1 103 ? 19.716 -8.052 -27.342 1.00 96.12 103 LEU A C 1
ATOM 834 O O . LEU A 1 103 ? 20.260 -7.637 -28.361 1.00 96.12 103 LEU A O 1
ATOM 838 N N . LEU A 1 104 ? 20.412 -8.330 -26.235 1.00 94.38 104 LEU A N 1
ATOM 839 C CA . LEU A 1 104 ? 21.863 -8.149 -26.131 1.00 94.38 104 LEU A CA 1
ATOM 840 C C . LEU A 1 104 ? 22.625 -8.977 -27.171 1.00 94.38 104 LEU A C 1
ATOM 842 O O . LEU A 1 104 ? 23.525 -8.442 -27.820 1.00 94.38 104 LEU A O 1
ATOM 846 N N . PHE A 1 105 ? 22.238 -10.239 -27.385 1.00 95.38 105 PHE A N 1
ATOM 847 C CA . PHE A 1 105 ? 22.827 -11.075 -28.433 1.00 95.38 105 PHE A CA 1
ATOM 848 C C . PHE A 1 105 ? 22.650 -10.453 -29.825 1.00 95.38 105 PHE A C 1
ATOM 850 O O . PHE A 1 105 ? 23.618 -10.342 -30.578 1.00 95.38 105 PHE A O 1
ATOM 857 N N . LEU A 1 106 ? 21.438 -9.991 -30.152 1.00 93.75 106 LEU A N 1
ATOM 858 C CA . LEU A 1 106 ? 21.159 -9.305 -31.419 1.00 93.75 106 LEU A CA 1
ATOM 859 C C . LEU A 1 106 ? 21.991 -8.025 -31.564 1.00 93.75 106 LEU A C 1
ATOM 861 O O . LEU A 1 106 ? 22.494 -7.730 -32.649 1.00 93.75 106 LEU A O 1
ATOM 865 N N . GLY A 1 107 ? 22.190 -7.293 -30.466 1.00 92.62 107 GLY A N 1
ATOM 866 C CA . GLY A 1 107 ? 23.077 -6.134 -30.411 1.00 92.62 107 GLY A CA 1
ATOM 867 C C . GLY A 1 107 ? 24.523 -6.480 -30.752 1.00 92.62 107 GLY A C 1
ATOM 868 O O . GLY A 1 107 ? 25.115 -5.833 -31.611 1.00 92.62 107 GLY A O 1
ATOM 869 N N . ILE A 1 108 ? 25.079 -7.527 -30.138 1.00 91.62 108 ILE A N 1
ATOM 870 C CA . ILE A 1 108 ? 26.447 -7.994 -30.414 1.00 91.62 108 ILE A CA 1
ATOM 871 C C . ILE A 1 108 ? 26.581 -8.435 -31.874 1.00 91.62 108 ILE A C 1
ATOM 873 O O . ILE A 1 108 ? 27.494 -7.982 -32.566 1.00 91.62 108 ILE A O 1
ATOM 877 N N . ALA A 1 109 ? 25.650 -9.264 -32.359 1.00 91.12 109 ALA A N 1
ATOM 878 C CA . ALA A 1 109 ? 25.629 -9.722 -33.747 1.00 91.12 109 ALA A CA 1
ATOM 879 C C . ALA A 1 109 ? 25.601 -8.542 -34.732 1.00 91.12 109 ALA A C 1
ATOM 881 O O . ALA A 1 109 ? 26.267 -8.574 -35.763 1.00 91.12 109 ALA A O 1
ATOM 882 N N . THR A 1 110 ? 24.887 -7.475 -34.372 1.00 88.94 110 THR A N 1
ATOM 883 C CA . THR A 1 110 ? 24.814 -6.242 -35.154 1.00 88.94 110 THR A CA 1
ATOM 884 C C . THR A 1 110 ? 26.131 -5.467 -35.140 1.00 88.94 110 THR A C 1
ATOM 886 O O . THR A 1 110 ? 26.600 -5.051 -36.196 1.00 88.94 110 THR A O 1
ATOM 889 N N . VAL A 1 111 ? 26.770 -5.294 -33.978 1.00 89.12 111 VAL A N 1
ATOM 890 C CA . VAL A 1 111 ? 28.038 -4.545 -33.860 1.00 89.12 111 VAL A CA 1
ATOM 891 C C . VAL A 1 111 ? 29.149 -5.161 -34.704 1.00 89.12 111 VAL A C 1
ATOM 893 O O . VAL A 1 111 ? 29.881 -4.421 -35.356 1.00 89.12 111 VAL A O 1
ATOM 896 N N . VAL A 1 112 ? 29.243 -6.496 -34.745 1.00 87.00 112 VAL A N 1
ATOM 897 C CA . VAL A 1 112 ? 30.248 -7.229 -35.546 1.00 87.00 112 VAL A CA 1
ATOM 898 C C . VAL A 1 112 ? 30.183 -6.869 -37.037 1.00 87.00 112 VAL A C 1
ATOM 900 O O . VAL A 1 112 ? 31.171 -7.003 -37.753 1.00 87.00 112 VAL A O 1
ATOM 903 N N . GLN A 1 113 ? 29.035 -6.390 -37.511 1.00 83.75 113 GLN A N 1
ATOM 904 C CA . GLN A 1 113 ? 28.777 -6.125 -38.925 1.00 83.75 113 GLN A CA 1
ATOM 905 C C . GLN A 1 113 ? 28.989 -4.654 -39.302 1.00 83.75 113 GLN A C 1
ATOM 907 O O . GLN A 1 113 ? 29.081 -4.314 -40.481 1.00 83.75 113 GLN A O 1
ATOM 912 N N . ILE A 1 114 ? 29.102 -3.762 -38.317 1.00 84.31 114 ILE A N 1
ATOM 913 C CA . ILE A 1 114 ? 29.290 -2.333 -38.560 1.00 84.31 114 ILE A CA 1
ATOM 914 C C . ILE A 1 114 ? 30.743 -2.086 -38.982 1.00 84.31 114 ILE A C 1
ATOM 916 O O . ILE A 1 114 ? 31.669 -2.263 -38.197 1.00 84.31 114 ILE A O 1
ATOM 920 N N . LYS A 1 115 ? 30.950 -1.607 -40.216 1.00 84.44 115 LYS A N 1
ATOM 921 C CA . LYS A 1 115 ? 32.288 -1.337 -40.788 1.00 84.44 115 LYS A CA 1
ATOM 922 C C . LYS A 1 115 ? 33.085 -0.258 -40.040 1.00 84.44 115 LYS A C 1
ATOM 924 O O . LYS A 1 115 ? 34.311 -0.287 -40.058 1.00 84.44 115 LYS A O 1
ATOM 929 N N . GLN A 1 116 ? 32.409 0.710 -39.415 1.00 84.88 116 GLN A N 1
ATOM 930 C CA . GLN A 1 116 ? 33.036 1.826 -38.689 1.00 84.88 116 GLN A CA 1
ATOM 931 C C . GLN A 1 116 ? 32.392 2.035 -37.305 1.00 84.88 116 GLN A C 1
ATOM 933 O O . GLN A 1 116 ? 31.673 3.014 -37.092 1.00 84.88 116 GLN A O 1
ATOM 938 N N . PRO A 1 117 ? 32.632 1.132 -36.339 1.00 82.38 117 PRO A N 1
ATOM 939 C CA . PRO A 1 117 ? 31.968 1.187 -35.037 1.00 82.38 117 PRO A CA 1
ATOM 940 C C . PRO A 1 117 ? 32.450 2.366 -34.174 1.00 82.38 117 PRO A C 1
ATOM 942 O O . PRO A 1 117 ? 31.711 2.837 -33.313 1.00 82.38 117 PRO A O 1
ATOM 945 N N . ASN A 1 118 ? 33.652 2.898 -34.433 1.00 88.62 118 ASN A N 1
ATOM 946 C CA . ASN A 1 118 ? 34.272 3.946 -33.612 1.00 88.62 118 ASN A CA 1
ATOM 947 C C . ASN A 1 118 ? 33.441 5.238 -33.541 1.00 88.62 118 ASN A C 1
ATOM 949 O O . ASN A 1 118 ? 33.375 5.863 -32.485 1.00 88.62 118 ASN A O 1
ATOM 953 N N . ASN A 1 119 ? 32.741 5.602 -34.621 1.00 91.75 119 ASN A N 1
ATOM 954 C CA . ASN A 1 119 ? 31.889 6.798 -34.651 1.00 91.75 119 ASN A CA 1
ATOM 955 C C . ASN A 1 119 ? 30.617 6.646 -33.799 1.00 91.75 119 ASN A C 1
ATOM 957 O O . ASN A 1 119 ? 29.949 7.632 -33.497 1.00 91.75 119 ASN A O 1
ATOM 961 N N . LEU A 1 120 ? 30.277 5.417 -33.402 1.00 92.31 120 LEU A N 1
ATOM 962 C CA . LEU A 1 120 ? 29.083 5.106 -32.618 1.00 92.31 120 LEU A CA 1
ATOM 963 C C . LEU A 1 120 ? 29.361 5.038 -31.116 1.00 92.31 120 LEU A C 1
ATOM 965 O O . LEU A 1 120 ? 28.413 5.063 -30.335 1.00 92.31 120 LEU A O 1
ATOM 969 N N . ILE A 1 121 ? 30.635 5.004 -30.705 1.00 92.56 121 ILE A N 1
ATOM 970 C CA . ILE A 1 121 ? 31.033 4.895 -29.294 1.00 92.56 121 ILE A CA 1
ATOM 971 C C . ILE A 1 121 ? 30.502 6.081 -28.486 1.00 92.56 121 ILE A C 1
ATOM 973 O O . ILE A 1 121 ? 29.919 5.875 -27.428 1.00 92.56 121 ILE A O 1
ATOM 977 N N . GLY A 1 122 ? 30.657 7.311 -28.990 1.00 95.56 122 GLY A N 1
ATOM 978 C CA . GLY A 1 122 ? 30.183 8.520 -28.307 1.00 95.56 122 GLY A CA 1
ATOM 979 C C . GLY A 1 122 ? 28.671 8.495 -28.033 1.00 95.56 122 GLY A C 1
ATOM 980 O O . GLY A 1 122 ? 28.274 8.558 -26.868 1.00 95.56 122 GLY A O 1
ATOM 981 N N . PRO A 1 123 ? 27.817 8.347 -29.066 1.00 95.88 123 PRO A N 1
ATOM 982 C CA . PRO A 1 123 ? 26.370 8.212 -28.886 1.00 95.88 123 PRO A CA 1
ATOM 983 C C . PRO A 1 123 ? 25.960 7.023 -28.006 1.00 95.88 123 PRO A C 1
ATOM 985 O O . PRO A 1 123 ? 25.100 7.176 -27.139 1.00 95.88 123 PRO A O 1
ATOM 988 N N . ALA A 1 124 ? 26.593 5.856 -28.181 1.00 94.38 124 ALA A N 1
ATOM 989 C CA . ALA A 1 124 ? 26.323 4.670 -27.370 1.00 94.38 124 ALA A CA 1
ATOM 990 C C . ALA A 1 124 ? 26.649 4.907 -25.888 1.00 94.38 124 ALA A C 1
ATOM 992 O O . ALA A 1 124 ? 25.844 4.577 -25.022 1.00 94.38 124 ALA A O 1
ATOM 993 N N . LEU A 1 125 ? 27.789 5.535 -25.589 1.00 94.50 125 LEU A N 1
ATOM 994 C CA . LEU A 1 125 ? 28.166 5.898 -24.226 1.00 94.50 125 LEU A CA 1
ATOM 995 C C . LEU A 1 125 ? 27.188 6.918 -23.630 1.00 94.50 125 LEU A C 1
ATOM 997 O O . LEU A 1 125 ? 26.791 6.777 -22.477 1.00 94.50 125 LEU A O 1
ATOM 1001 N N . GLY A 1 126 ? 26.748 7.903 -24.418 1.00 94.75 126 GLY A N 1
ATOM 1002 C CA . GLY A 1 126 ? 25.723 8.859 -23.996 1.00 94.75 126 GLY A CA 1
ATOM 1003 C C . GLY A 1 126 ? 24.412 8.171 -23.601 1.00 94.75 126 GLY A C 1
ATOM 1004 O O . GLY A 1 126 ? 23.889 8.412 -22.514 1.00 94.75 126 GLY A O 1
ATOM 1005 N N . LEU A 1 127 ? 23.915 7.255 -24.438 1.00 94.12 127 LEU A N 1
ATOM 1006 C CA . LEU A 1 127 ? 22.713 6.463 -24.150 1.00 94.12 127 LEU A CA 1
ATOM 1007 C C . LEU A 1 127 ? 22.892 5.530 -22.948 1.00 94.12 127 LEU A C 1
ATOM 1009 O O . LEU A 1 127 ? 21.965 5.374 -22.154 1.00 94.12 127 LEU A O 1
ATOM 1013 N N . PHE A 1 128 ? 24.079 4.941 -22.786 1.00 92.38 128 PHE A N 1
ATOM 1014 C CA . PHE A 1 128 ? 24.413 4.134 -21.616 1.00 92.38 128 PHE A CA 1
ATOM 1015 C C . PHE A 1 128 ? 24.343 4.962 -20.329 1.00 92.38 128 PHE A C 1
ATOM 1017 O O . PHE A 1 128 ? 23.691 4.546 -19.377 1.00 92.38 128 PHE A O 1
ATOM 1024 N N . ILE A 1 129 ? 24.949 6.154 -20.311 1.00 91.62 129 ILE A N 1
ATOM 1025 C CA . ILE A 1 129 ? 24.925 7.055 -19.147 1.00 91.62 129 ILE A CA 1
ATOM 1026 C C . ILE A 1 129 ? 23.486 7.468 -18.807 1.00 91.62 129 ILE A C 1
ATOM 1028 O O . ILE A 1 129 ? 23.111 7.469 -17.634 1.00 91.62 129 ILE A O 1
ATOM 1032 N N . LEU A 1 130 ? 22.658 7.764 -19.815 1.00 88.31 130 LEU A N 1
ATOM 1033 C CA . LEU A 1 130 ? 21.237 8.064 -19.603 1.00 88.31 130 LEU A CA 1
ATOM 1034 C C . LEU A 1 130 ? 20.487 6.868 -18.999 1.00 88.31 130 LEU A C 1
ATOM 1036 O O . LEU A 1 130 ? 19.742 7.043 -18.034 1.00 88.31 130 LEU A O 1
ATOM 1040 N N . GLY A 1 131 ? 20.726 5.654 -19.504 1.00 86.06 131 GLY A N 1
ATOM 1041 C CA . GLY A 1 131 ? 20.166 4.422 -18.938 1.00 86.06 131 GLY A CA 1
ATOM 1042 C C . GLY A 1 131 ? 20.661 4.131 -17.516 1.00 86.06 131 GLY A C 1
ATOM 1043 O O . GLY A 1 131 ? 19.908 3.630 -16.686 1.00 86.06 131 GLY A O 1
ATOM 1044 N N . PHE A 1 132 ? 21.895 4.526 -17.194 1.00 85.94 132 PHE A N 1
ATOM 1045 C CA . PHE A 1 132 ? 22.506 4.328 -15.879 1.00 85.94 132 PHE A CA 1
ATOM 1046 C C . PHE A 1 132 ? 21.889 5.208 -14.777 1.00 85.94 132 PHE A C 1
ATOM 1048 O O . PHE A 1 132 ? 22.059 4.923 -13.590 1.00 85.94 132 PHE A O 1
ATOM 1055 N N . SER A 1 133 ? 21.128 6.248 -15.138 1.00 83.62 133 SER A N 1
ATOM 1056 C CA . SER A 1 133 ? 20.465 7.152 -14.183 1.00 83.62 133 SER A CA 1
ATOM 1057 C C . SER A 1 133 ? 19.572 6.428 -13.165 1.00 83.62 133 SER A C 1
ATOM 1059 O O . SER A 1 133 ? 19.448 6.885 -12.026 1.00 83.62 133 SER A O 1
ATOM 1061 N N . ILE A 1 134 ? 19.026 5.257 -13.518 1.00 82.25 134 ILE A N 1
ATOM 1062 C CA . ILE A 1 134 ? 18.243 4.420 -12.600 1.00 82.25 134 ILE A CA 1
ATOM 1063 C C . ILE A 1 134 ? 19.045 3.999 -11.361 1.00 82.25 134 ILE A C 1
ATOM 1065 O O . ILE A 1 134 ? 18.505 3.976 -10.256 1.00 82.25 134 ILE A O 1
ATOM 1069 N N . HIS A 1 135 ? 20.345 3.736 -11.510 1.00 83.38 135 HIS A N 1
ATOM 1070 C CA . HIS A 1 135 ? 21.212 3.369 -10.391 1.00 83.38 135 HIS A CA 1
ATOM 1071 C C . HIS A 1 135 ? 21.457 4.554 -9.460 1.00 83.38 135 HIS A C 1
ATOM 1073 O O . HIS A 1 135 ? 21.467 4.380 -8.244 1.00 83.38 135 HIS A O 1
ATOM 1079 N N . LEU A 1 136 ? 21.582 5.765 -10.013 1.00 86.00 136 LEU A N 1
ATOM 1080 C CA . LEU A 1 136 ? 21.723 6.982 -9.213 1.00 86.00 136 LEU A CA 1
ATOM 1081 C C . LEU A 1 136 ? 20.467 7.230 -8.377 1.00 86.00 136 LEU A C 1
ATOM 1083 O O . LEU A 1 136 ? 20.575 7.447 -7.170 1.00 86.00 136 LEU A O 1
ATOM 1087 N N . VAL A 1 137 ? 19.281 7.111 -8.983 1.00 86.31 137 VAL A N 1
ATOM 1088 C CA . VAL A 1 137 ? 18.005 7.243 -8.264 1.00 86.31 137 VAL A CA 1
ATOM 1089 C C . VAL A 1 137 ? 17.873 6.180 -7.173 1.00 86.31 137 VAL A C 1
ATOM 1091 O O . VAL A 1 137 ? 17.532 6.511 -6.042 1.00 86.31 137 VAL A O 1
ATOM 1094 N N . ASN A 1 138 ? 18.204 4.924 -7.477 1.00 88.69 138 ASN A N 1
ATOM 1095 C CA . ASN A 1 138 ? 18.082 3.822 -6.521 1.00 88.69 138 ASN A CA 1
ATOM 1096 C C . ASN A 1 138 ? 19.129 3.875 -5.394 1.00 88.69 138 ASN A C 1
ATOM 1098 O O . ASN A 1 138 ? 18.894 3.315 -4.327 1.00 88.69 138 ASN A O 1
ATOM 1102 N N . SER A 1 139 ? 20.261 4.556 -5.603 1.00 90.25 139 SER A N 1
ATOM 1103 C CA . SER A 1 139 ? 21.302 4.735 -4.580 1.00 90.25 139 SER A CA 1
ATOM 1104 C C . SER A 1 139 ? 20.962 5.793 -3.524 1.00 90.25 139 SER A C 1
ATOM 1106 O O . SER A 1 139 ? 21.566 5.808 -2.453 1.00 90.25 139 SER A O 1
ATOM 1108 N N . ASN A 1 140 ? 19.995 6.674 -3.795 1.00 93.88 140 ASN A N 1
ATOM 1109 C CA . ASN A 1 140 ? 19.607 7.752 -2.893 1.00 93.88 140 ASN A CA 1
ATOM 1110 C C . ASN A 1 140 ? 18.215 7.476 -2.307 1.00 93.88 140 ASN A C 1
ATOM 1112 O O . ASN A 1 140 ? 17.231 7.455 -3.039 1.00 93.88 140 ASN A O 1
ATOM 1116 N N . GLN A 1 141 ? 18.117 7.311 -0.983 1.00 93.50 141 GLN A N 1
ATOM 1117 C CA . GLN A 1 1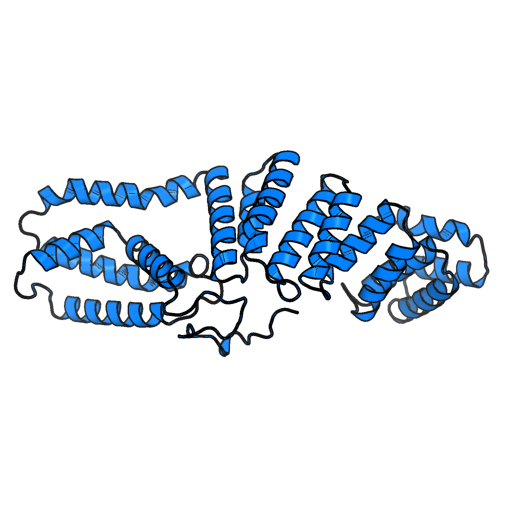41 ? 16.855 6.966 -0.308 1.00 93.50 141 GLN A CA 1
ATOM 1118 C C . GLN A 1 141 ? 15.724 7.959 -0.597 1.00 93.50 141 GLN A C 1
ATOM 1120 O O . GLN A 1 141 ? 14.590 7.550 -0.835 1.00 93.50 141 GLN A O 1
ATOM 1125 N N . HIS A 1 142 ? 16.029 9.258 -0.624 1.00 93.00 142 HIS A N 1
ATOM 1126 C CA . HIS A 1 142 ? 15.032 10.292 -0.893 1.00 93.00 142 HIS A CA 1
ATOM 1127 C C . HIS A 1 142 ? 14.515 10.227 -2.332 1.00 93.00 142 HIS A C 1
ATOM 1129 O O . HIS A 1 142 ? 13.308 10.232 -2.570 1.00 93.00 142 HIS A O 1
ATOM 1135 N N . ALA A 1 143 ? 15.424 10.115 -3.305 1.00 94.00 143 ALA A N 1
ATOM 1136 C CA . ALA A 1 143 ? 15.072 9.987 -4.717 1.00 94.00 143 ALA A CA 1
ATOM 1137 C C . ALA A 1 143 ? 14.309 8.682 -4.996 1.00 94.00 143 ALA A C 1
ATOM 1139 O O . ALA A 1 143 ? 13.307 8.699 -5.711 1.00 94.00 143 ALA A O 1
ATOM 1140 N N . LEU A 1 144 ? 14.739 7.573 -4.389 1.00 94.12 144 LEU A N 1
ATOM 1141 C CA . LEU A 1 144 ? 14.062 6.282 -4.461 1.00 94.12 144 LEU A CA 1
ATOM 1142 C C . LEU A 1 144 ? 12.650 6.359 -3.875 1.00 94.12 144 LEU A C 1
ATOM 1144 O O . LEU A 1 144 ? 11.698 5.895 -4.500 1.00 94.12 144 LEU A O 1
ATOM 1148 N N . GLY A 1 145 ? 12.498 6.983 -2.707 1.00 95.31 145 GLY A N 1
ATOM 1149 C CA . GLY A 1 145 ? 11.202 7.149 -2.064 1.00 95.31 145 GLY A CA 1
ATOM 1150 C C . GLY A 1 145 ? 10.233 7.989 -2.898 1.00 95.31 145 GLY A C 1
ATOM 1151 O O . GLY A 1 145 ? 9.105 7.560 -3.135 1.00 95.31 145 GLY A O 1
ATOM 1152 N N . LYS A 1 146 ? 10.699 9.113 -3.461 1.00 95.00 146 LYS A N 1
ATOM 1153 C CA . LYS A 1 146 ? 9.916 9.917 -4.418 1.00 95.00 146 LYS A CA 1
ATOM 1154 C C . LYS A 1 146 ? 9.542 9.139 -5.675 1.00 95.00 146 LYS A C 1
ATOM 1156 O O . LYS A 1 146 ? 8.428 9.284 -6.181 1.00 95.00 146 LYS A O 1
ATOM 1161 N N . ARG A 1 147 ? 10.459 8.316 -6.193 1.00 94.06 147 ARG A N 1
ATOM 1162 C CA . ARG A 1 147 ? 10.191 7.448 -7.345 1.00 94.06 147 ARG A CA 1
ATOM 1163 C C . ARG A 1 147 ? 9.094 6.440 -7.018 1.00 94.06 147 ARG A C 1
ATOM 1165 O O . ARG A 1 147 ? 8.189 6.291 -7.830 1.00 94.06 147 ARG A O 1
ATOM 1172 N N . TYR A 1 148 ? 9.147 5.775 -5.865 1.00 95.12 148 TYR A N 1
ATOM 1173 C CA . TYR A 1 148 ? 8.102 4.831 -5.460 1.00 95.12 148 TYR A CA 1
ATOM 1174 C C . TYR A 1 148 ? 6.753 5.502 -5.248 1.00 95.12 148 TYR A C 1
ATOM 1176 O O . TYR A 1 148 ? 5.750 4.983 -5.723 1.00 95.12 148 TYR A O 1
ATOM 1184 N N . GLU A 1 149 ? 6.727 6.679 -4.630 1.00 95.81 149 GLU A N 1
ATOM 1185 C CA . GLU A 1 149 ? 5.496 7.451 -4.480 1.00 95.81 149 GLU A CA 1
ATOM 1186 C C . GLU A 1 149 ? 4.900 7.833 -5.845 1.00 95.81 149 GLU A C 1
ATOM 1188 O O . GLU A 1 149 ? 3.724 7.585 -6.104 1.00 95.81 149 GLU A O 1
ATOM 1193 N N . THR A 1 150 ? 5.729 8.360 -6.753 1.00 95.81 150 THR A N 1
ATOM 1194 C CA . THR A 1 150 ? 5.323 8.715 -8.125 1.00 95.81 150 THR A CA 1
ATOM 1195 C C . THR A 1 150 ? 4.822 7.489 -8.887 1.00 95.81 150 THR A C 1
ATOM 1197 O O . THR A 1 150 ? 3.801 7.554 -9.568 1.00 95.81 150 THR A O 1
ATOM 1200 N N . MET A 1 151 ? 5.514 6.356 -8.744 1.00 93.88 151 MET A N 1
ATOM 1201 C CA . MET A 1 151 ? 5.123 5.093 -9.362 1.00 93.88 151 MET A CA 1
ATOM 1202 C C . MET A 1 151 ? 3.787 4.599 -8.808 1.00 93.88 151 MET A C 1
ATOM 1204 O O . MET A 1 151 ? 2.915 4.234 -9.580 1.00 93.88 151 MET A O 1
ATOM 1208 N N . GLY A 1 152 ? 3.593 4.635 -7.489 1.00 94.94 152 GLY A N 1
ATOM 1209 C CA . GLY A 1 152 ? 2.338 4.246 -6.855 1.00 94.94 152 GLY A CA 1
ATOM 1210 C C . GLY A 1 152 ? 1.170 5.120 -7.303 1.00 94.94 152 GLY A C 1
ATOM 1211 O O . GLY A 1 152 ? 0.124 4.599 -7.674 1.00 94.94 152 GLY A O 1
ATOM 1212 N N . LYS A 1 153 ? 1.368 6.439 -7.394 1.00 96.00 153 LYS A N 1
ATOM 1213 C CA . LYS A 1 153 ? 0.375 7.371 -7.954 1.00 96.00 153 LYS A CA 1
ATOM 1214 C C . LYS A 1 153 ? 0.053 7.073 -9.418 1.00 96.00 153 LYS A C 1
ATOM 1216 O O . LYS A 1 153 ? -1.105 7.149 -9.816 1.00 96.00 153 LYS A O 1
ATOM 1221 N N . TYR A 1 154 ? 1.059 6.736 -10.224 1.00 94.12 154 TYR A N 1
ATOM 1222 C CA . TYR A 1 154 ? 0.852 6.332 -11.614 1.00 94.12 154 TYR A CA 1
ATOM 1223 C C . TYR A 1 154 ? 0.067 5.020 -11.711 1.00 94.12 154 TYR A C 1
ATOM 1225 O O . TYR A 1 154 ? -0.908 4.947 -12.457 1.00 94.12 154 TYR A O 1
ATOM 1233 N N . VAL A 1 155 ? 0.444 4.017 -10.912 1.00 91.69 155 VAL A N 1
ATOM 1234 C CA . VAL A 1 155 ? -0.248 2.726 -10.825 1.00 91.69 155 VAL A CA 1
ATOM 1235 C C . VAL A 1 155 ? -1.701 2.934 -10.411 1.00 91.69 155 VAL A C 1
ATOM 1237 O O . VAL A 1 155 ? -2.577 2.383 -11.065 1.00 91.69 155 VAL A O 1
ATOM 1240 N N . PHE A 1 156 ? -1.980 3.801 -9.431 1.00 92.44 156 PHE A N 1
ATOM 1241 C CA . PHE A 1 156 ? -3.347 4.130 -9.015 1.00 92.44 156 PHE A CA 1
ATOM 1242 C C . PHE A 1 156 ? -4.198 4.639 -10.188 1.00 92.44 156 PHE A C 1
ATOM 1244 O O . PHE A 1 156 ? -5.299 4.157 -10.417 1.00 92.44 156 PHE A O 1
ATOM 1251 N N . LYS A 1 157 ? -3.662 5.578 -10.977 1.00 92.12 157 LYS A N 1
ATOM 1252 C CA . LYS A 1 157 ? -4.372 6.205 -12.108 1.00 92.12 157 LYS A CA 1
ATOM 1253 C C . LYS A 1 157 ? -4.605 5.266 -13.295 1.00 92.12 157 LYS A C 1
ATOM 1255 O O . LYS A 1 157 ? -5.354 5.614 -14.203 1.00 92.12 157 LYS A O 1
ATOM 1260 N N . THR A 1 158 ? -3.910 4.132 -13.344 1.00 88.44 158 THR A N 1
ATOM 1261 C CA . THR A 1 158 ? -3.860 3.266 -14.528 1.00 88.44 158 THR A CA 1
ATOM 1262 C C . THR A 1 158 ? -4.359 1.856 -14.226 1.00 88.44 158 THR A C 1
ATOM 1264 O O . THR A 1 158 ? -5.399 1.462 -14.749 1.00 88.44 158 THR A O 1
ATOM 1267 N N . TYR A 1 159 ? -3.648 1.119 -13.372 1.00 81.69 159 TYR A N 1
ATOM 1268 C CA . TYR A 1 159 ? -3.974 -0.250 -12.951 1.00 81.69 159 TYR A CA 1
ATOM 1269 C C . TYR A 1 159 ? -4.880 -0.313 -11.730 1.00 81.69 159 TYR A C 1
ATOM 1271 O O . TYR A 1 159 ? -5.515 -1.344 -11.512 1.00 81.69 159 TYR A O 1
ATOM 1279 N N . TRP A 1 160 ? -4.879 0.751 -10.922 1.00 82.06 160 TRP A N 1
ATOM 1280 C CA . TRP A 1 160 ? -5.566 0.884 -9.640 1.00 82.06 160 TRP A CA 1
ATOM 1281 C C . TRP A 1 160 ? -5.024 -0.032 -8.521 1.00 82.06 160 TRP A C 1
ATOM 1283 O O . TRP A 1 160 ? -4.681 0.452 -7.442 1.00 82.06 160 TRP A O 1
ATOM 1293 N N . ILE A 1 161 ? -4.846 -1.329 -8.783 1.00 83.12 161 ILE A N 1
ATOM 1294 C CA . ILE A 1 161 ? -4.498 -2.345 -7.781 1.00 83.12 161 ILE A CA 1
ATOM 1295 C C . ILE A 1 161 ? -3.059 -2.232 -7.247 1.00 83.12 161 ILE A C 1
ATOM 1297 O O . ILE A 1 161 ? -2.105 -2.021 -7.999 1.00 83.12 161 ILE A O 1
ATOM 1301 N N . ASN A 1 162 ? -2.891 -2.443 -5.936 1.00 84.25 162 ASN A N 1
ATOM 1302 C CA . ASN A 1 162 ? -1.612 -2.430 -5.213 1.00 84.25 162 ASN A CA 1
ATOM 1303 C C . ASN A 1 162 ? -0.820 -1.108 -5.296 1.00 84.25 162 ASN A C 1
ATOM 1305 O O . ASN A 1 162 ? 0.377 -1.069 -4.980 1.00 84.25 162 ASN A O 1
ATOM 1309 N N . ALA A 1 163 ? -1.465 -0.017 -5.705 1.00 91.81 163 ALA A N 1
ATOM 1310 C CA . ALA A 1 163 ? -0.852 1.302 -5.770 1.00 91.81 163 ALA A CA 1
ATOM 1311 C C . ALA A 1 163 ? -0.401 1.794 -4.387 1.00 91.81 163 ALA A C 1
ATOM 1313 O O . ALA A 1 163 ? 0.679 2.380 -4.249 1.00 91.81 163 ALA A O 1
ATOM 13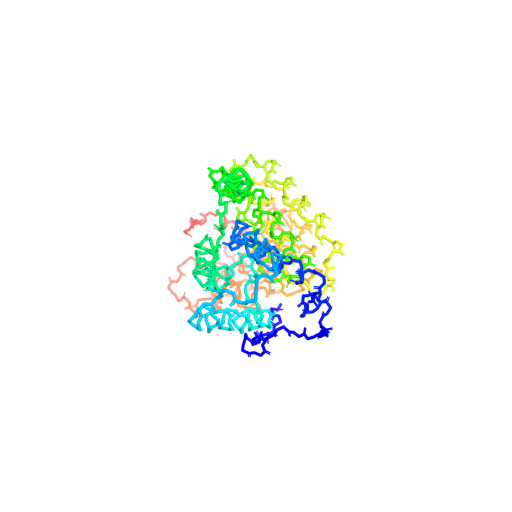14 N N . LEU A 1 164 ? -1.204 1.515 -3.355 1.00 93.75 164 LEU A N 1
ATOM 1315 C CA . LEU A 1 164 ? -0.949 1.978 -1.997 1.00 93.75 164 LEU A CA 1
ATOM 1316 C C . LEU A 1 164 ? 0.381 1.476 -1.435 1.00 93.75 164 LEU A C 1
ATOM 1318 O O . LEU A 1 164 ? 1.092 2.238 -0.786 1.00 93.75 164 LEU A O 1
ATOM 1322 N N . GLU A 1 165 ? 0.743 0.220 -1.691 1.00 92.38 165 GLU A N 1
ATOM 1323 C CA . GLU A 1 165 ? 1.982 -0.364 -1.166 1.00 92.38 165 GLU A CA 1
ATOM 1324 C C . GLU A 1 165 ? 3.215 0.419 -1.645 1.00 92.38 165 GLU A C 1
ATOM 1326 O O . GLU A 1 165 ? 4.136 0.671 -0.866 1.00 92.38 165 GLU A O 1
ATOM 1331 N N . LEU A 1 166 ? 3.206 0.868 -2.906 1.00 94.31 166 LEU A N 1
ATOM 1332 C CA . LEU A 1 166 ? 4.272 1.694 -3.479 1.00 94.31 166 LEU A CA 1
ATOM 1333 C C . LEU A 1 166 ? 4.291 3.099 -2.868 1.00 94.31 166 LEU A C 1
ATOM 1335 O O . LEU A 1 166 ? 5.363 3.596 -2.523 1.00 94.31 166 LEU A O 1
ATOM 1339 N N . ILE A 1 167 ? 3.121 3.720 -2.684 1.00 96.56 167 ILE A N 1
ATOM 1340 C CA . ILE A 1 167 ? 3.004 5.040 -2.042 1.00 96.56 167 ILE A CA 1
ATOM 1341 C C . ILE A 1 167 ? 3.531 4.969 -0.605 1.00 96.56 167 ILE A C 1
ATOM 1343 O O . ILE A 1 167 ? 4.394 5.754 -0.212 1.00 96.56 167 ILE A O 1
ATOM 1347 N N . GLN A 1 168 ? 3.075 3.981 0.163 1.00 95.31 168 GLN A N 1
ATOM 1348 C CA . GLN A 1 168 ? 3.460 3.786 1.555 1.00 95.31 168 GLN A CA 1
ATOM 1349 C C . GLN A 1 168 ? 4.959 3.488 1.689 1.00 95.31 168 GLN A C 1
ATOM 1351 O O . GLN A 1 168 ? 5.624 4.072 2.548 1.00 95.31 168 GLN A O 1
ATOM 1356 N N . ALA A 1 169 ? 5.511 2.613 0.841 1.00 94.44 169 ALA A N 1
ATOM 1357 C CA . ALA A 1 169 ? 6.948 2.350 0.804 1.00 94.44 169 ALA A CA 1
ATOM 1358 C C . ALA A 1 169 ? 7.735 3.622 0.457 1.00 94.44 169 ALA A C 1
ATOM 1360 O O . ALA A 1 169 ? 8.730 3.931 1.116 1.00 94.44 169 ALA A O 1
ATOM 1361 N N . GLY A 1 170 ? 7.253 4.393 -0.523 1.00 95.44 170 GLY A N 1
ATOM 1362 C CA . GLY A 1 170 ? 7.842 5.660 -0.936 1.00 95.44 170 GLY A CA 1
ATOM 1363 C C . GLY A 1 170 ? 7.913 6.686 0.192 1.00 95.44 170 GLY A C 1
ATOM 1364 O O . GLY A 1 170 ? 8.973 7.266 0.421 1.00 95.44 170 GLY A O 1
ATOM 1365 N N . ILE A 1 171 ? 6.829 6.872 0.946 1.00 95.12 171 ILE A N 1
ATOM 1366 C CA . ILE A 1 171 ? 6.775 7.822 2.071 1.00 95.12 171 ILE A CA 1
ATOM 1367 C C . ILE A 1 171 ? 7.642 7.346 3.248 1.00 95.12 171 ILE A C 1
ATOM 1369 O O . ILE A 1 171 ? 8.360 8.145 3.855 1.00 95.12 171 ILE A O 1
ATOM 1373 N N . LYS A 1 172 ? 7.623 6.043 3.565 1.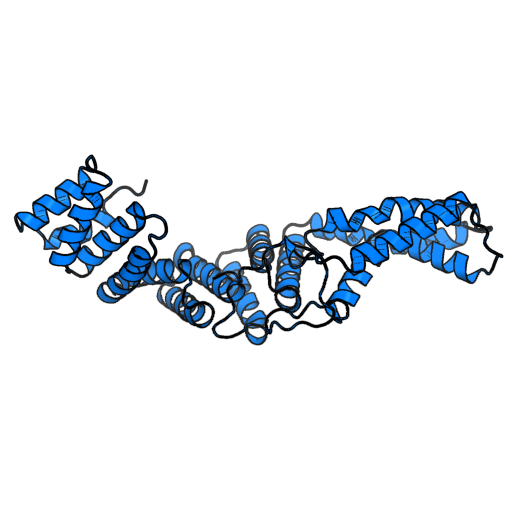00 93.00 172 LYS A N 1
ATOM 1374 C CA . LYS A 1 172 ? 8.385 5.479 4.693 1.00 93.00 172 LYS A CA 1
ATOM 1375 C C . LYS A 1 172 ? 9.899 5.520 4.466 1.00 93.00 172 LYS A C 1
ATOM 1377 O O . LYS A 1 172 ? 10.631 5.868 5.388 1.00 93.00 172 LYS A O 1
ATOM 1382 N N . ILE A 1 173 ? 10.375 5.203 3.258 1.00 94.25 173 ILE A N 1
ATOM 1383 C CA . ILE A 1 173 ? 11.818 5.150 2.948 1.00 94.25 173 ILE A CA 1
ATOM 1384 C C . ILE A 1 173 ? 12.481 6.531 3.042 1.00 94.25 173 ILE A C 1
ATOM 1386 O O . ILE A 1 173 ? 13.648 6.621 3.420 1.00 94.25 173 ILE A O 1
ATOM 1390 N N . GLN A 1 174 ? 11.747 7.611 2.757 1.00 91.19 174 GLN A N 1
ATOM 1391 C CA . GLN A 1 174 ? 12.296 8.974 2.794 1.00 91.19 174 GLN A CA 1
ATOM 1392 C C . GLN A 1 174 ? 12.712 9.430 4.206 1.00 91.19 174 GLN A C 1
ATOM 1394 O O . GLN A 1 174 ? 13.395 10.441 4.319 1.00 91.19 174 GLN A O 1
ATOM 1399 N N . SER A 1 175 ? 12.340 8.703 5.273 1.00 85.88 175 SER A N 1
ATOM 1400 C CA . SER A 1 175 ? 12.702 9.021 6.670 1.00 85.88 175 SER A CA 1
ATOM 1401 C C . SER A 1 175 ? 12.405 10.479 7.063 1.00 85.88 175 SER A C 1
ATOM 1403 O O . SER A 1 175 ? 13.168 11.120 7.785 1.00 85.88 175 SER A O 1
ATOM 1405 N N . LEU A 1 176 ? 11.300 11.012 6.537 1.00 89.94 176 LEU A N 1
ATOM 1406 C CA . LEU A 1 176 ? 10.886 12.402 6.713 1.00 89.94 176 LEU A CA 1
ATOM 1407 C C . LEU A 1 176 ? 10.413 12.682 8.144 1.00 89.94 176 LEU A C 1
ATOM 1409 O O . LEU A 1 176 ? 10.016 11.776 8.883 1.00 89.94 176 LEU A O 1
ATOM 1413 N N . ARG A 1 177 ? 10.387 13.967 8.516 1.00 94.06 177 ARG A N 1
ATOM 1414 C CA . ARG A 1 177 ? 9.773 14.405 9.778 1.00 94.06 177 ARG A CA 1
ATOM 1415 C C . ARG A 1 177 ? 8.263 14.173 9.752 1.00 94.06 177 ARG A C 1
ATOM 1417 O O . ARG A 1 177 ? 7.650 14.133 8.688 1.00 94.06 177 ARG A O 1
ATOM 1424 N N . ALA A 1 178 ? 7.649 14.092 10.933 1.00 93.81 178 ALA A N 1
ATOM 1425 C CA . ALA A 1 178 ? 6.244 13.710 11.038 1.00 93.81 178 ALA A CA 1
ATOM 1426 C C . ALA A 1 178 ? 5.290 14.631 10.244 1.00 93.81 178 ALA A C 1
ATOM 1428 O O . ALA A 1 178 ? 4.356 14.153 9.602 1.00 93.81 178 ALA A O 1
ATOM 1429 N N . GLU A 1 179 ? 5.555 15.939 10.249 1.00 92.62 179 GLU A N 1
ATOM 1430 C CA . GLU A 1 179 ? 4.786 16.946 9.502 1.00 92.62 179 GLU A CA 1
ATOM 1431 C C . GLU A 1 179 ? 4.989 16.844 7.983 1.00 92.62 179 GLU A C 1
ATOM 1433 O O . GLU A 1 179 ? 4.056 17.037 7.209 1.00 92.62 179 GLU A O 1
ATOM 1438 N N . GLU A 1 180 ? 6.200 16.504 7.541 1.00 94.25 180 GLU A N 1
ATOM 1439 C CA . GLU A 1 180 ? 6.510 16.319 6.121 1.00 94.25 180 GLU A CA 1
ATOM 1440 C C . GLU A 1 180 ? 5.837 15.052 5.581 1.00 94.25 180 GLU A C 1
ATOM 1442 O O . GLU A 1 180 ? 5.289 15.072 4.482 1.00 94.25 180 GLU A O 1
ATOM 1447 N N . GLN A 1 181 ? 5.811 13.968 6.365 1.00 95.06 181 GLN A N 1
ATOM 1448 C CA . GLN A 1 181 ? 5.059 12.758 6.014 1.00 95.06 181 GLN A CA 1
ATOM 1449 C C . GLN A 1 181 ? 3.549 13.017 5.959 1.00 95.06 181 GLN A C 1
ATOM 1451 O O . GLN A 1 181 ? 2.900 12.538 5.033 1.00 95.06 181 GLN A O 1
ATOM 1456 N N . ASP A 1 182 ? 2.996 13.797 6.898 1.00 95.25 182 ASP A N 1
ATOM 1457 C CA . ASP A 1 182 ? 1.583 14.215 6.879 1.00 95.25 182 ASP A CA 1
ATOM 1458 C C . ASP A 1 182 ? 1.245 14.936 5.567 1.00 95.25 182 ASP A C 1
ATOM 1460 O O . ASP A 1 182 ? 0.255 14.624 4.903 1.00 95.25 182 ASP A O 1
ATOM 1464 N N . LEU A 1 183 ? 2.118 15.858 5.144 1.00 95.88 183 LEU A N 1
ATOM 1465 C CA . LEU A 1 183 ? 1.952 16.584 3.889 1.00 95.88 183 LEU A CA 1
ATOM 1466 C C . LEU A 1 183 ? 2.024 15.659 2.666 1.00 95.88 183 LEU A C 1
ATOM 1468 O O . LEU A 1 183 ? 1.251 15.854 1.730 1.00 95.88 183 LEU A O 1
ATOM 1472 N N . GLN A 1 184 ? 2.902 14.650 2.669 1.00 96.31 184 GLN A N 1
ATOM 1473 C CA . GLN A 1 184 ? 2.985 13.683 1.567 1.00 96.31 184 GLN A CA 1
ATOM 1474 C C . GLN A 1 184 ? 1.725 12.822 1.457 1.00 96.31 184 GLN A C 1
ATOM 1476 O O . GLN A 1 184 ? 1.180 12.677 0.363 1.00 96.31 184 GLN A O 1
ATOM 1481 N N . TRP A 1 185 ? 1.212 12.309 2.580 1.00 96.69 185 TRP A N 1
ATOM 1482 C CA . TRP A 1 185 ? -0.048 11.561 2.597 1.00 96.69 185 TRP A CA 1
ATOM 1483 C C . TRP A 1 185 ? -1.207 12.399 2.052 1.00 96.69 185 TRP A C 1
ATOM 1485 O O . TRP A 1 185 ? -1.924 11.971 1.146 1.00 96.69 185 TRP A O 1
ATOM 1495 N N . LYS A 1 186 ? -1.338 13.638 2.535 1.00 97.31 186 LYS A N 1
ATOM 1496 C CA . LYS A 1 186 ? -2.365 14.586 2.081 1.00 97.31 186 LYS A CA 1
ATOM 1497 C C . LYS A 1 186 ? -2.210 14.964 0.613 1.00 97.31 186 LYS A C 1
ATOM 1499 O O . LYS A 1 186 ? -3.206 15.054 -0.101 1.00 97.31 186 LYS A O 1
ATOM 1504 N N . GLY A 1 187 ? -0.976 15.161 0.157 1.00 97.62 187 GLY A N 1
ATOM 1505 C CA . GLY A 1 187 ? -0.663 15.431 -1.241 1.00 97.62 187 GLY A CA 1
ATOM 1506 C C . GLY A 1 187 ? -1.070 14.271 -2.145 1.00 97.62 187 GLY A C 1
ATOM 1507 O O . GLY A 1 187 ? -1.695 14.496 -3.179 1.00 97.62 187 GLY A O 1
ATOM 1508 N N . ALA A 1 188 ? -0.788 13.031 -1.734 1.00 97.69 188 ALA A N 1
ATOM 1509 C CA . ALA A 1 188 ? -1.224 11.841 -2.457 1.00 97.69 188 ALA A CA 1
ATOM 1510 C C . ALA A 1 188 ? -2.754 11.723 -2.509 1.00 97.69 188 ALA A C 1
ATOM 1512 O O . ALA A 1 188 ? -3.297 11.512 -3.591 1.00 97.69 188 ALA A O 1
ATOM 1513 N N . LEU A 1 189 ? -3.457 11.935 -1.391 1.00 98.06 189 LEU A N 1
ATOM 1514 C CA . LEU A 1 189 ? -4.924 11.951 -1.370 1.00 98.06 189 LEU A CA 1
ATOM 1515 C C . LEU A 1 189 ? -5.499 13.000 -2.328 1.00 98.06 189 LEU A C 1
ATOM 1517 O O . LEU A 1 189 ? -6.327 12.675 -3.173 1.00 98.06 189 LEU A O 1
ATOM 1521 N N . ALA A 1 190 ? -5.033 14.246 -2.234 1.00 98.06 190 ALA A N 1
ATOM 1522 C CA . ALA A 1 190 ? -5.527 15.339 -3.067 1.00 98.06 190 ALA A CA 1
ATOM 1523 C C . ALA A 1 190 ? -5.296 15.083 -4.566 1.00 98.06 190 ALA A C 1
ATOM 1525 O O . ALA A 1 190 ? -6.168 15.374 -5.383 1.00 98.06 190 ALA A O 1
ATOM 1526 N N . GLU A 1 191 ? -4.140 14.522 -4.924 1.00 97.75 191 GLU A N 1
ATOM 1527 C CA . GLU A 1 191 ? -3.794 14.201 -6.308 1.00 97.75 191 GLU A CA 1
ATOM 1528 C C . GLU A 1 191 ? -4.626 13.040 -6.873 1.00 97.75 191 GLU A C 1
ATOM 1530 O O . GLU A 1 191 ? -4.971 13.052 -8.057 1.00 97.75 191 GLU A O 1
ATOM 1535 N N . LEU A 1 192 ? -4.929 12.034 -6.048 1.00 96.94 192 LEU A N 1
ATOM 1536 C CA . LEU A 1 192 ? -5.592 10.803 -6.485 1.00 96.94 192 LEU A CA 1
ATOM 1537 C C . LEU A 1 192 ? -7.117 10.858 -6.382 1.00 96.94 192 LEU A C 1
ATOM 1539 O O . LEU A 1 192 ? -7.788 10.143 -7.121 1.00 96.94 192 LEU A O 1
ATOM 1543 N N . LYS A 1 193 ? -7.676 11.756 -5.563 1.00 96.31 193 LYS A N 1
ATOM 1544 C CA . LYS A 1 193 ? -9.128 11.933 -5.395 1.00 96.31 193 LYS A CA 1
ATOM 1545 C C . LYS A 1 193 ? -9.920 12.046 -6.708 1.00 96.31 193 LYS A C 1
ATOM 1547 O O . LYS A 1 193 ? -10.966 11.413 -6.790 1.00 96.31 193 LYS A O 1
ATOM 1552 N N . PRO A 1 194 ? -9.473 12.786 -7.746 1.00 95.31 194 PRO A N 1
ATOM 1553 C CA . PRO A 1 194 ? -10.214 12.882 -9.009 1.00 95.31 194 PRO A CA 1
ATOM 1554 C C . PRO A 1 194 ? -10.308 11.566 -9.792 1.00 95.31 194 PRO A C 1
ATOM 1556 O O . PRO A 1 194 ? -11.135 11.462 -10.692 1.00 95.31 194 PRO A O 1
ATOM 1559 N N . TYR A 1 195 ? -9.445 10.597 -9.482 1.00 92.75 195 TYR A N 1
ATOM 1560 C CA . TYR A 1 195 ? -9.404 9.278 -10.112 1.00 92.75 195 TYR A CA 1
ATOM 1561 C C . TYR A 1 195 ? -10.121 8.214 -9.271 1.00 92.75 195 TYR A C 1
ATOM 1563 O O . TYR A 1 195 ? -10.251 7.081 -9.719 1.00 92.75 195 TYR A O 1
ATOM 1571 N N . ALA A 1 196 ? -10.557 8.564 -8.057 1.00 93.31 196 ALA A N 1
ATOM 1572 C CA . ALA A 1 196 ? -11.208 7.638 -7.148 1.00 93.31 196 ALA A CA 1
ATOM 1573 C C . ALA A 1 196 ? -12.702 7.493 -7.466 1.00 93.31 196 ALA A C 1
ATOM 1575 O O . ALA A 1 196 ? -13.383 8.475 -7.779 1.00 93.31 196 ALA A O 1
ATOM 1576 N N . ILE A 1 197 ? -13.231 6.275 -7.333 1.00 90.25 197 ILE A N 1
ATOM 1577 C CA . ILE A 1 197 ? -14.638 5.973 -7.644 1.00 90.25 197 ILE A CA 1
ATOM 1578 C C . ILE A 1 197 ? -15.455 5.836 -6.362 1.00 90.25 197 ILE A C 1
ATOM 1580 O O . ILE A 1 197 ? -15.269 4.924 -5.557 1.00 90.25 197 ILE A O 1
ATOM 1584 N N . TRP A 1 198 ? -16.403 6.753 -6.176 1.00 91.31 198 TRP A N 1
ATOM 1585 C CA . TRP A 1 198 ? -17.269 6.763 -5.001 1.00 91.31 198 TRP A CA 1
ATOM 1586 C C . TRP A 1 198 ? -18.026 5.433 -4.841 1.00 91.31 198 TRP A C 1
ATOM 1588 O O . TRP A 1 198 ? -18.603 4.912 -5.794 1.00 91.31 198 TRP A O 1
ATOM 1598 N N . GLY A 1 199 ? -18.028 4.884 -3.625 1.00 90.44 199 GLY A N 1
ATOM 1599 C CA . GLY A 1 199 ? -18.706 3.636 -3.270 1.00 90.44 199 GLY A CA 1
ATOM 1600 C C . GLY A 1 199 ? -18.058 2.335 -3.761 1.00 90.44 199 GLY A C 1
ATOM 1601 O O . GLY A 1 199 ? -18.533 1.269 -3.368 1.00 90.44 199 GLY A O 1
ATOM 1602 N N . ASN A 1 200 ? -17.009 2.387 -4.591 1.00 87.56 200 ASN A N 1
ATOM 1603 C CA . ASN A 1 200 ? -16.392 1.191 -5.172 1.00 87.56 200 ASN A CA 1
ATOM 1604 C C . ASN A 1 200 ? -14.868 1.317 -5.360 1.00 87.56 200 ASN A C 1
ATOM 1606 O O . ASN A 1 200 ? -14.317 0.854 -6.358 1.00 87.56 200 ASN A O 1
ATOM 1610 N N . ASP A 1 201 ? -14.173 1.941 -4.408 1.00 91.00 201 ASP A N 1
ATOM 1611 C CA . ASP A 1 201 ? -12.725 2.150 -4.494 1.00 91.00 201 ASP A CA 1
ATOM 1612 C C . ASP A 1 201 ? -12.011 1.764 -3.194 1.00 91.00 201 ASP A C 1
ATOM 1614 O O . ASP A 1 201 ? -11.748 2.574 -2.305 1.00 91.00 201 ASP A O 1
ATOM 1618 N N . VAL A 1 202 ? -11.698 0.472 -3.093 1.00 91.81 202 VAL A N 1
ATOM 1619 C CA . VAL A 1 202 ? -11.010 -0.115 -1.937 1.00 91.81 202 VAL A CA 1
ATOM 1620 C C . VAL A 1 202 ? -9.584 0.428 -1.772 1.00 91.81 202 VAL A C 1
ATOM 1622 O O . VAL A 1 202 ? -9.142 0.611 -0.642 1.00 91.81 202 VAL A O 1
ATOM 1625 N N . GLU A 1 203 ? -8.860 0.703 -2.860 1.00 92.56 203 GLU A N 1
ATOM 1626 C CA . GLU A 1 203 ? -7.475 1.201 -2.789 1.00 92.56 203 GLU A CA 1
ATOM 1627 C C . GLU A 1 203 ? -7.433 2.646 -2.280 1.00 92.56 203 GLU A C 1
ATOM 1629 O O . GLU A 1 203 ? -6.627 2.972 -1.405 1.00 92.56 203 GLU A O 1
ATOM 1634 N N . TYR A 1 204 ? -8.343 3.506 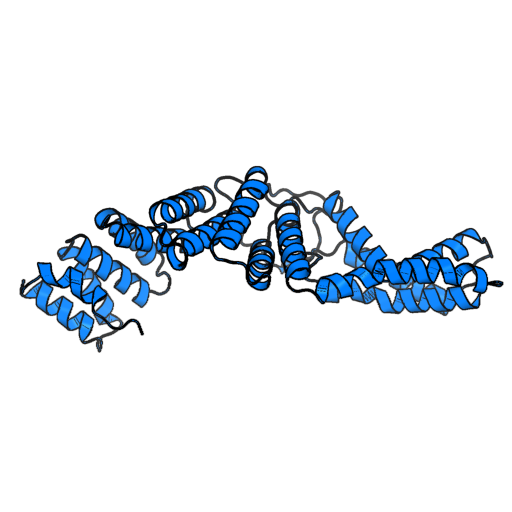-2.748 1.00 96.00 204 TYR A N 1
ATOM 1635 C CA . TYR A 1 204 ? -8.455 4.870 -2.232 1.00 96.00 204 TYR A CA 1
ATOM 1636 C C . TYR A 1 204 ? -8.970 4.894 -0.790 1.00 96.00 204 TYR A C 1
ATOM 1638 O O . TYR A 1 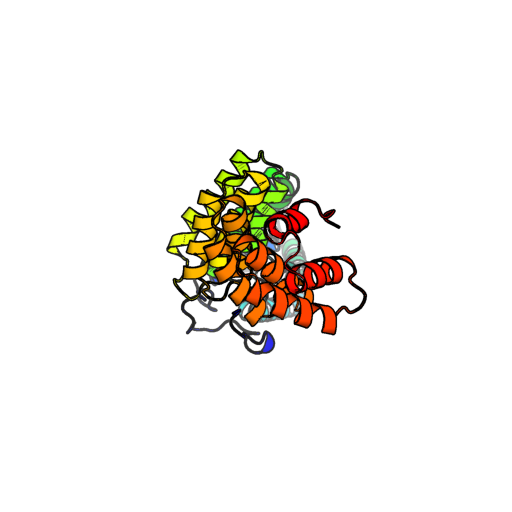204 ? -8.449 5.642 0.041 1.00 96.00 204 TYR A O 1
ATOM 1646 N N . ALA A 1 205 ? -9.945 4.037 -0.458 1.00 97.12 205 ALA A N 1
ATOM 1647 C CA . ALA A 1 205 ? -10.396 3.854 0.920 1.00 97.12 205 ALA A CA 1
ATOM 1648 C C . ALA A 1 205 ? -9.240 3.435 1.840 1.00 97.12 205 ALA A C 1
ATOM 1650 O O . ALA A 1 205 ? -9.153 3.896 2.978 1.00 97.12 205 ALA A O 1
ATOM 1651 N N . GLU A 1 206 ? -8.335 2.582 1.364 1.00 96.69 206 GLU A N 1
ATOM 1652 C CA . GLU A 1 206 ? -7.178 2.151 2.140 1.00 96.69 206 GLU A CA 1
ATOM 1653 C C . GLU A 1 206 ? -6.108 3.246 2.261 1.00 96.69 206 GLU A C 1
ATOM 1655 O O . GLU A 1 206 ? -5.539 3.417 3.340 1.00 96.69 206 GLU A O 1
ATOM 1660 N N . LEU A 1 207 ? -5.897 4.064 1.226 1.00 97.44 207 LEU A N 1
ATOM 1661 C CA . LEU A 1 207 ? -5.052 5.261 1.315 1.00 97.44 207 LEU A CA 1
ATOM 1662 C C . LEU A 1 207 ? -5.575 6.257 2.368 1.00 97.44 207 LEU A C 1
ATOM 1664 O O . LEU A 1 207 ? -4.795 6.811 3.151 1.00 97.44 207 LEU A O 1
ATOM 1668 N N . LEU A 1 208 ? -6.897 6.444 2.430 1.00 98.50 208 LEU A N 1
ATOM 1669 C CA . LEU A 1 208 ? -7.558 7.220 3.482 1.00 98.50 208 LEU A CA 1
ATOM 1670 C C . LEU A 1 208 ? -7.362 6.581 4.862 1.00 98.50 208 LEU A C 1
ATOM 1672 O O . LEU A 1 208 ? -7.042 7.295 5.809 1.00 98.50 208 LEU A O 1
ATOM 1676 N N . ASN A 1 209 ? -7.482 5.254 4.983 1.00 98.25 209 ASN A N 1
ATOM 1677 C CA . ASN A 1 209 ? -7.241 4.552 6.249 1.00 98.25 209 ASN A CA 1
ATOM 1678 C C . ASN A 1 209 ? -5.799 4.734 6.732 1.00 98.25 209 ASN A C 1
ATOM 1680 O O . ASN A 1 209 ? -5.587 5.032 7.903 1.00 98.25 209 ASN A O 1
ATOM 1684 N N . GLU A 1 210 ? -4.806 4.568 5.857 1.00 97.56 210 GLU A N 1
ATOM 1685 C CA . GLU A 1 210 ? -3.393 4.760 6.207 1.00 97.56 210 GLU A CA 1
ATOM 1686 C C . GLU A 1 210 ? -3.113 6.204 6.640 1.00 97.56 210 GLU A C 1
ATOM 1688 O O . GLU A 1 210 ? -2.440 6.420 7.650 1.00 97.56 210 GLU A O 1
ATOM 1693 N N . THR A 1 211 ? -3.700 7.185 5.949 1.00 97.88 211 THR A N 1
ATOM 1694 C CA . THR A 1 211 ? -3.608 8.597 6.350 1.00 97.88 211 THR A CA 1
ATOM 1695 C C . THR A 1 211 ? -4.275 8.829 7.709 1.00 97.88 211 THR A C 1
ATOM 1697 O O . THR A 1 211 ? -3.673 9.438 8.591 1.00 97.88 211 THR A O 1
ATOM 1700 N N . GLY A 1 212 ? -5.472 8.275 7.926 1.00 98.06 212 GLY A N 1
ATOM 1701 C CA . GLY A 1 212 ? -6.195 8.349 9.196 1.00 98.06 212 GLY A CA 1
ATOM 1702 C C . GLY A 1 212 ? -5.407 7.749 10.358 1.00 98.06 212 GLY A C 1
ATOM 1703 O O . GLY A 1 212 ? -5.217 8.409 11.379 1.00 98.06 212 GLY A O 1
ATOM 1704 N N . PHE A 1 213 ? -4.857 6.543 10.187 1.00 97.50 213 PHE A N 1
ATOM 1705 C CA . PHE A 1 213 ? -4.012 5.910 11.203 1.00 97.50 213 PHE A CA 1
ATOM 1706 C C . PHE A 1 213 ? -2.738 6.707 11.468 1.00 97.50 213 PHE A C 1
ATOM 1708 O O . PHE A 1 213 ? -2.280 6.759 12.608 1.00 97.50 213 PHE A O 1
ATOM 1715 N N . TYR A 1 214 ? -2.158 7.336 10.447 1.00 96.69 214 TYR A N 1
ATOM 1716 C CA . TYR A 1 214 ? -0.999 8.198 10.628 1.00 96.69 214 TYR A CA 1
ATOM 1717 C C . TYR A 1 214 ? -1.347 9.448 11.458 1.00 96.69 214 TYR A C 1
ATOM 1719 O O . TYR A 1 214 ? -0.669 9.738 12.452 1.00 96.69 214 TYR A O 1
ATOM 1727 N N . SER A 1 215 ? -2.443 10.141 11.128 1.00 97.38 215 SER A N 1
ATOM 1728 C CA . SER A 1 215 ? -2.946 11.293 11.889 1.00 97.38 215 SER A CA 1
ATOM 1729 C C . SER A 1 215 ? -3.303 10.926 13.335 1.00 97.38 215 SER A C 1
ATOM 1731 O O . SER A 1 215 ? -2.976 11.666 14.265 1.00 97.38 215 SER A O 1
ATOM 1733 N N . GLU A 1 216 ? -3.916 9.764 13.551 1.00 96.88 216 GLU A N 1
ATOM 1734 C CA . GLU A 1 216 ? -4.298 9.269 14.874 1.00 96.88 216 GLU A CA 1
ATOM 1735 C C . GLU A 1 216 ? -3.075 8.870 15.713 1.00 96.88 216 GLU A C 1
ATOM 1737 O O . GLU A 1 216 ? -2.889 9.333 16.841 1.00 96.88 216 GLU A O 1
ATOM 1742 N N . ARG A 1 217 ? -2.224 7.987 15.182 1.00 95.25 217 ARG A N 1
ATOM 1743 C CA . ARG A 1 217 ? -1.192 7.301 15.970 1.00 95.25 217 ARG A CA 1
ATOM 1744 C C . ARG A 1 217 ? 0.051 8.152 16.143 1.00 95.25 217 ARG A C 1
ATOM 1746 O O . ARG A 1 217 ? 0.600 8.158 17.249 1.00 95.25 217 ARG A O 1
ATOM 1753 N N . THR A 1 218 ? 0.444 8.883 15.102 1.00 95.06 218 THR A N 1
ATOM 1754 C CA . THR A 1 218 ? 1.652 9.717 15.093 1.00 95.06 218 THR A CA 1
ATOM 1755 C C . THR A 1 218 ? 1.346 11.138 15.547 1.00 95.06 218 THR A C 1
ATOM 1757 O O . THR A 1 218 ? 2.023 11.650 16.434 1.00 95.06 218 THR A O 1
ATOM 1760 N N . LEU A 1 219 ? 0.317 11.774 14.974 1.00 96.12 219 LEU A N 1
ATOM 1761 C CA . LEU A 1 219 ? 0.045 13.200 15.210 1.00 96.12 219 LEU A CA 1
ATOM 1762 C C . LEU A 1 219 ? -0.944 13.463 16.353 1.00 96.12 219 LEU A C 1
ATOM 1764 O O . LEU A 1 219 ? -1.075 14.609 16.776 1.00 96.12 219 LEU A O 1
ATOM 1768 N N . LYS A 1 220 ? -1.643 12.430 16.844 1.00 96.75 220 LYS A N 1
ATOM 1769 C CA . LYS A 1 220 ? -2.709 12.538 17.861 1.00 96.75 220 LYS A CA 1
ATOM 1770 C C . LYS A 1 220 ? -3.844 13.493 17.460 1.00 96.75 220 LYS A C 1
ATOM 1772 O O . LYS A 1 220 ? -4.495 14.093 18.312 1.00 96.75 220 LYS A O 1
ATOM 1777 N N . LYS A 1 221 ? -4.103 13.630 16.155 1.00 97.50 221 LYS A N 1
ATOM 1778 C CA . LYS A 1 221 ? -5.171 14.471 15.598 1.00 97.50 221 LYS A CA 1
ATOM 1779 C C . LYS A 1 221 ? -6.430 13.633 15.364 1.00 97.50 221 LYS A C 1
ATOM 1781 O O . LYS A 1 221 ? -6.731 13.249 14.237 1.00 97.50 221 LYS A O 1
ATOM 1786 N N . PHE A 1 222 ? -7.150 13.323 16.441 1.00 97.81 222 PHE A N 1
ATOM 1787 C CA . PHE A 1 222 ? -8.273 12.374 16.409 1.00 97.81 222 PHE A CA 1
ATOM 1788 C C . PHE A 1 222 ? -9.454 12.828 15.535 1.00 97.81 222 PHE A C 1
ATOM 1790 O O . PHE A 1 222 ? -10.005 12.014 14.805 1.00 97.81 222 PHE A O 1
ATOM 1797 N N . GLU A 1 223 ? -9.799 14.119 15.533 1.00 97.88 223 GLU A N 1
ATOM 1798 C CA . GLU A 1 223 ? -10.877 14.658 14.680 1.00 97.88 223 GLU A CA 1
ATOM 1799 C C . GLU A 1 223 ? -10.549 14.555 13.181 1.00 97.88 223 GLU A C 1
ATOM 1801 O O . GLU A 1 223 ? -11.384 14.182 12.352 1.00 97.88 223 GLU A O 1
ATOM 1806 N N . GLU A 1 224 ? -9.296 14.842 12.826 1.00 97.88 224 GLU A N 1
ATOM 1807 C CA . GLU A 1 224 ? -8.812 14.711 11.452 1.00 97.88 224 GLU A CA 1
ATOM 1808 C C . GLU A 1 224 ? -8.794 13.236 11.024 1.00 97.88 224 GLU A C 1
ATOM 1810 O O . GLU A 1 224 ? -9.325 12.888 9.970 1.00 97.88 224 GLU A O 1
ATOM 1815 N N . ALA A 1 225 ? -8.281 12.348 11.879 1.00 98.44 225 ALA A N 1
ATOM 1816 C CA . ALA A 1 225 ? -8.300 10.910 11.634 1.00 98.44 225 ALA A CA 1
ATOM 1817 C C . ALA A 1 225 ? -9.727 10.363 11.461 1.00 98.44 225 ALA A C 1
ATOM 1819 O O . ALA A 1 225 ? -10.000 9.637 10.504 1.00 98.44 225 ALA A O 1
ATOM 1820 N N . LYS A 1 226 ? -10.666 10.770 12.328 1.00 98.44 226 LYS A N 1
ATOM 1821 C CA . LYS A 1 226 ? -12.091 10.419 12.225 1.00 98.44 226 LYS A CA 1
ATOM 1822 C C . LYS A 1 226 ? -12.679 10.853 10.881 1.00 98.44 226 LYS A C 1
ATOM 1824 O O . LYS A 1 226 ? -13.444 10.094 10.281 1.00 98.44 226 LYS A O 1
ATOM 1829 N N . THR A 1 227 ? -12.303 12.035 10.389 1.00 98.50 227 THR A N 1
ATOM 1830 C CA . THR A 1 227 ? -12.726 12.531 9.071 1.00 98.50 227 THR A CA 1
ATOM 1831 C C . THR A 1 227 ? -12.231 11.611 7.956 1.00 98.50 227 THR A C 1
ATOM 1833 O O . THR A 1 227 ? -13.038 11.188 7.129 1.00 98.50 227 THR A O 1
ATOM 1836 N N . TYR A 1 228 ? -10.955 11.212 7.976 1.00 98.69 228 TYR A N 1
ATOM 1837 C CA . TYR A 1 228 ? -10.406 10.288 6.979 1.00 98.69 228 TYR A CA 1
ATOM 1838 C C . TYR A 1 228 ? -11.062 8.910 7.006 1.00 98.69 228 TYR A C 1
ATOM 1840 O O . TYR A 1 228 ? -11.425 8.395 5.952 1.00 98.69 228 TYR A O 1
ATOM 1848 N N . PHE A 1 229 ? -11.279 8.321 8.185 1.00 98.69 229 PHE A N 1
ATOM 1849 C CA . PHE A 1 229 ? -11.957 7.026 8.270 1.00 98.69 229 PHE A CA 1
ATOM 1850 C C . PHE A 1 229 ? -13.424 7.109 7.828 1.00 98.69 229 PHE A C 1
ATOM 1852 O O . PHE A 1 229 ? -13.935 6.186 7.197 1.00 98.69 229 PHE A O 1
ATOM 1859 N N . THR A 1 230 ? -14.105 8.222 8.111 1.00 98.44 230 THR A N 1
ATOM 1860 C CA . THR A 1 230 ? -15.476 8.451 7.629 1.00 98.44 230 THR A CA 1
ATOM 1861 C C . THR A 1 230 ? -15.502 8.594 6.108 1.00 98.44 230 THR A C 1
ATOM 1863 O O . THR A 1 230 ? -16.353 7.996 5.451 1.00 98.44 230 THR A O 1
ATOM 1866 N N . GLU A 1 231 ? -14.552 9.336 5.532 1.00 98.38 231 GLU A N 1
ATOM 1867 C CA . GLU A 1 231 ? -14.404 9.442 4.080 1.00 98.38 231 GLU A CA 1
ATOM 1868 C C . GLU A 1 231 ? -14.069 8.075 3.464 1.00 98.38 231 GLU A C 1
ATOM 1870 O O . GLU A 1 231 ? -14.659 7.719 2.447 1.00 98.38 231 GLU A O 1
ATOM 1875 N N . ALA A 1 232 ? -13.228 7.256 4.105 1.00 98.44 232 ALA A N 1
ATOM 1876 C CA . ALA A 1 232 ? -12.901 5.911 3.630 1.00 98.44 232 ALA A CA 1
ATOM 1877 C C . ALA A 1 232 ? -14.152 5.032 3.484 1.00 98.44 232 ALA A C 1
ATOM 1879 O O . ALA A 1 232 ? -14.285 4.320 2.490 1.00 98.44 232 ALA A O 1
ATOM 1880 N N . LEU A 1 233 ? -15.116 5.142 4.408 1.00 97.69 233 LEU A N 1
ATOM 1881 C CA . LEU A 1 233 ? -16.397 4.429 4.318 1.00 97.69 233 LEU A CA 1
ATOM 1882 C C . LEU A 1 233 ? -17.281 4.879 3.146 1.00 97.69 233 LEU A C 1
ATOM 1884 O O . LEU A 1 233 ? -18.171 4.132 2.742 1.00 97.69 233 LEU A O 1
ATOM 1888 N N . SER A 1 234 ? -17.046 6.068 2.584 1.00 97.38 234 SER A N 1
ATOM 1889 C CA . SER A 1 234 ? -17.738 6.514 1.369 1.00 97.38 234 SER A CA 1
ATOM 1890 C C . SER A 1 234 ? -17.194 5.859 0.092 1.00 97.38 234 SER A C 1
ATOM 1892 O O . SER A 1 234 ? -17.903 5.813 -0.908 1.00 97.38 234 SER A O 1
ATOM 1894 N N . TYR A 1 235 ? -15.977 5.302 0.135 1.00 95.81 235 TYR A N 1
ATOM 1895 C CA . TYR A 1 235 ? -15.352 4.565 -0.972 1.00 95.81 235 TYR A CA 1
ATOM 1896 C C . TYR A 1 235 ? -15.392 3.043 -0.771 1.00 95.81 235 TYR A C 1
ATOM 1898 O O . TYR A 1 235 ? -15.562 2.307 -1.740 1.00 95.81 235 TYR A O 1
ATOM 1906 N N . ASP A 1 236 ? -15.312 2.566 0.475 1.00 96.00 236 ASP A N 1
ATOM 1907 C CA . ASP A 1 236 ? -15.569 1.174 0.862 1.00 96.00 236 ASP A CA 1
ATOM 1908 C C . ASP A 1 236 ? -16.378 1.122 2.166 1.00 96.00 236 ASP A C 1
ATOM 1910 O O . ASP A 1 236 ? -15.836 1.138 3.275 1.00 96.00 236 ASP A O 1
ATOM 1914 N N . SER A 1 237 ? -17.701 1.000 2.029 1.00 95.44 237 SER A N 1
ATOM 1915 C CA . SER A 1 237 ? -18.639 0.927 3.164 1.00 95.44 237 SER A CA 1
ATOM 1916 C C . SER A 1 237 ? -18.404 -0.265 4.102 1.00 95.44 237 SER A C 1
ATOM 1918 O O . SER A 1 237 ? -18.896 -0.266 5.235 1.00 95.44 237 SER A O 1
ATOM 1920 N N . GLN A 1 238 ? -17.643 -1.270 3.659 1.00 94.88 238 GLN A N 1
ATOM 1921 C CA . GLN A 1 238 ? -17.286 -2.458 4.433 1.00 94.88 238 GLN A CA 1
ATOM 1922 C C . GLN A 1 238 ? -15.815 -2.454 4.877 1.00 94.88 238 GLN A C 1
ATOM 1924 O O . GLN A 1 238 ? -15.297 -3.502 5.281 1.00 94.88 238 GLN A O 1
ATOM 1929 N N . SER A 1 239 ? -15.130 -1.301 4.838 1.00 96.50 239 SER A N 1
ATOM 1930 C CA . SER A 1 239 ? -13.746 -1.202 5.307 1.00 96.50 239 SER A CA 1
ATOM 1931 C C . SER A 1 239 ? -13.654 -1.464 6.811 1.00 96.50 239 SER A C 1
ATOM 1933 O O . SER A 1 239 ? -13.836 -0.586 7.656 1.00 96.50 239 SER A O 1
ATOM 1935 N N . LYS A 1 240 ? -13.299 -2.700 7.169 1.00 96.88 240 LYS A N 1
ATOM 1936 C CA . LYS A 1 240 ? -13.102 -3.119 8.565 1.00 96.88 240 LYS A CA 1
ATOM 1937 C C . LYS A 1 240 ? -12.029 -2.279 9.264 1.00 96.88 240 LYS A C 1
ATOM 1939 O O . LYS A 1 240 ? -12.117 -2.038 10.465 1.00 96.88 240 LYS A O 1
ATOM 1944 N N . ARG A 1 241 ? -11.025 -1.820 8.509 1.00 96.69 241 ARG A N 1
ATOM 1945 C CA . ARG A 1 241 ? -9.959 -0.948 9.012 1.00 96.69 241 ARG A CA 1
ATOM 1946 C C . ARG A 1 241 ? -10.475 0.443 9.367 1.00 96.69 241 ARG A C 1
ATOM 1948 O O . ARG A 1 241 ? -10.130 0.923 10.442 1.00 96.69 241 ARG A O 1
ATOM 1955 N N . ALA A 1 242 ? -11.352 1.025 8.548 1.00 98.06 242 ALA A N 1
ATOM 1956 C CA . ALA A 1 242 ? -12.010 2.288 8.874 1.00 98.06 242 ALA A CA 1
ATOM 1957 C C . ALA A 1 242 ? -12.842 2.173 10.162 1.00 98.06 242 ALA A C 1
ATOM 1959 O O . ALA A 1 242 ? -12.745 3.032 11.032 1.00 98.06 242 ALA A O 1
ATOM 1960 N N . TYR A 1 243 ? -13.597 1.081 10.345 1.00 98.38 243 TYR A N 1
ATOM 1961 C CA . TYR A 1 243 ? -14.371 0.855 11.578 1.00 98.38 243 TYR A CA 1
ATOM 1962 C C . TYR A 1 243 ? -13.494 0.709 12.830 1.00 98.38 243 TYR A C 1
ATOM 1964 O O . TYR A 1 243 ? -13.887 1.193 13.894 1.00 98.38 243 TYR A O 1
ATOM 1972 N N . ILE A 1 244 ? -12.314 0.082 12.725 1.00 97.50 244 ILE A N 1
ATOM 1973 C CA . ILE A 1 244 ? -11.335 0.083 13.824 1.00 97.50 244 ILE A CA 1
ATOM 1974 C C . ILE A 1 244 ? -10.901 1.514 14.130 1.00 97.50 244 ILE A C 1
ATOM 1976 O O . ILE A 1 244 ? -11.053 1.947 15.268 1.00 97.50 244 ILE A O 1
ATOM 1980 N N . GLY A 1 245 ? -10.437 2.256 13.122 1.00 97.56 245 GLY A N 1
ATOM 1981 C CA . GLY A 1 245 ? -9.962 3.627 13.303 1.00 97.56 245 GLY A CA 1
ATOM 1982 C C . GLY A 1 245 ? -11.022 4.565 13.889 1.00 97.56 245 GLY A C 1
ATOM 1983 O O . GLY A 1 245 ? -10.732 5.338 14.798 1.00 97.56 245 GLY A O 1
ATOM 1984 N N . LEU A 1 246 ? -12.280 4.448 13.447 1.00 98.44 246 LEU A N 1
ATOM 1985 C CA . LEU A 1 246 ? -13.412 5.191 14.014 1.00 98.44 246 LEU A CA 1
ATOM 1986 C C . LEU A 1 246 ? -13.682 4.813 15.470 1.00 98.44 246 LEU A C 1
ATOM 1988 O O . LEU A 1 246 ? -13.927 5.695 16.287 1.00 98.44 246 LEU A O 1
ATOM 1992 N N . THR A 1 247 ? -13.624 3.521 15.802 1.00 97.69 247 THR A N 1
ATOM 1993 C CA . THR A 1 247 ? -13.785 3.059 17.187 1.00 97.69 247 THR A CA 1
ATOM 1994 C C . THR A 1 247 ? -12.688 3.655 18.070 1.00 97.69 247 THR A C 1
ATOM 1996 O O . THR A 1 247 ? -12.998 4.255 19.096 1.00 97.69 247 THR A O 1
ATOM 1999 N N . GLU A 1 248 ? -11.423 3.558 17.648 1.00 96.00 248 GLU A N 1
ATOM 2000 C CA . GLU A 1 248 ? -10.266 4.090 18.381 1.00 96.00 248 GLU A CA 1
ATOM 2001 C C . GLU A 1 248 ? -10.368 5.620 18.554 1.00 96.00 248 GLU A C 1
ATOM 2003 O O . GLU A 1 248 ? -10.289 6.115 19.682 1.00 96.00 248 GLU A O 1
ATOM 2008 N N . CYS A 1 249 ? -10.661 6.368 17.483 1.00 97.50 249 CYS A N 1
ATOM 2009 C CA . CYS A 1 249 ? -10.828 7.827 17.535 1.00 97.50 249 CYS A CA 1
ATOM 2010 C C . CYS A 1 249 ? -11.977 8.252 18.458 1.00 97.50 249 CYS A C 1
ATOM 2012 O O . CYS A 1 249 ? -11.796 9.136 19.295 1.00 97.50 249 CYS A O 1
ATOM 2014 N N . CYS A 1 250 ? -13.148 7.614 18.352 1.00 97.25 250 CYS A N 1
ATOM 2015 C CA . CYS A 1 250 ? -14.295 7.939 19.199 1.00 97.25 250 CYS A CA 1
ATOM 2016 C C . CYS A 1 250 ? -14.003 7.685 20.685 1.00 97.25 250 CYS A C 1
ATOM 2018 O O . CYS A 1 250 ? -14.420 8.489 21.516 1.00 97.25 250 CYS A O 1
ATOM 2020 N N . LEU A 1 251 ? -13.257 6.628 21.035 1.00 94.12 251 LEU A N 1
ATOM 2021 C CA . LEU A 1 251 ? -12.831 6.393 22.422 1.00 94.12 251 LEU A CA 1
ATOM 2022 C C . LEU A 1 251 ? -11.892 7.500 22.920 1.00 94.12 251 LEU A C 1
ATOM 2024 O O . LEU A 1 251 ? -12.095 8.029 24.011 1.00 94.12 251 LEU A O 1
ATOM 2028 N N . GLN A 1 252 ? -10.904 7.905 22.113 1.00 95.06 252 GLN A N 1
ATOM 2029 C CA . GLN A 1 252 ? -9.974 8.987 22.478 1.00 95.06 252 GLN A CA 1
ATOM 2030 C C . GLN A 1 252 ? -10.664 10.349 22.636 1.00 95.06 252 GLN A C 1
ATOM 2032 O O . GLN A 1 252 ? -10.185 11.204 23.376 1.00 95.06 252 GLN A O 1
ATOM 2037 N N . MET A 1 253 ? -11.799 10.541 21.967 1.00 95.81 253 MET A N 1
ATOM 2038 C CA . MET A 1 253 ? -12.596 11.767 22.002 1.00 95.81 253 MET A CA 1
ATOM 2039 C C . MET A 1 253 ? -13.773 11.714 22.994 1.00 95.81 253 MET A C 1
ATOM 2041 O O . MET A 1 253 ? -14.643 12.581 22.957 1.00 95.81 253 MET A O 1
ATOM 2045 N N . ASP A 1 254 ? -13.834 10.694 23.857 1.00 95.12 254 ASP A N 1
ATOM 2046 C CA . ASP A 1 254 ? -14.919 10.461 24.826 1.00 95.12 254 ASP A CA 1
ATOM 2047 C C . ASP A 1 254 ? -16.322 10.261 24.200 1.00 95.12 254 ASP A C 1
ATOM 2049 O O . ASP A 1 254 ? -17.352 10.332 24.870 1.00 95.12 254 ASP A O 1
ATOM 2053 N N . GLN A 1 255 ? -16.387 9.934 22.907 1.00 96.81 255 GLN A N 1
ATOM 2054 C CA . GLN A 1 255 ? -17.614 9.643 22.153 1.00 96.81 255 GLN A CA 1
ATOM 2055 C C . GLN A 1 255 ? -18.004 8.163 22.284 1.00 96.81 255 GLN A C 1
ATOM 2057 O O . GLN A 1 255 ? -18.100 7.412 21.310 1.00 96.81 255 GLN A O 1
ATOM 2062 N N . ARG A 1 256 ? -18.229 7.726 23.523 1.00 95.62 256 ARG A N 1
ATOM 2063 C CA . ARG A 1 256 ? -18.325 6.300 23.891 1.00 95.62 256 ARG A CA 1
ATOM 2064 C C . ARG A 1 256 ? -19.483 5.560 23.221 1.00 95.62 256 ARG A C 1
ATOM 2066 O O . ARG A 1 256 ? -19.328 4.418 22.800 1.00 95.62 256 ARG A O 1
ATOM 2073 N N . GLN A 1 257 ? -20.625 6.227 23.067 1.00 97.25 257 GLN A N 1
ATOM 2074 C CA . GLN A 1 257 ? -21.798 5.660 22.396 1.00 97.25 257 GLN A CA 1
ATOM 2075 C C . GLN A 1 257 ? -21.548 5.424 20.893 1.00 97.25 257 GLN A C 1
ATOM 2077 O O . GLN A 1 257 ? -21.938 4.390 20.349 1.00 97.25 257 GLN A O 1
ATOM 2082 N N . GLU A 1 258 ? -20.820 6.321 20.217 1.00 97.25 258 GLU A N 1
ATOM 2083 C CA . GLU A 1 258 ? -20.425 6.107 18.817 1.00 97.25 258 GLU A CA 1
ATOM 2084 C C . GLU A 1 258 ? -19.402 4.977 18.683 1.00 97.25 258 GLU A C 1
ATOM 2086 O O . GLU A 1 258 ? -19.561 4.113 17.817 1.00 97.25 258 GLU A O 1
ATOM 2091 N N . ALA A 1 259 ? -18.400 4.933 19.568 1.00 97.38 259 ALA A N 1
ATOM 2092 C CA . ALA A 1 259 ? -17.419 3.849 19.603 1.00 97.38 259 ALA A CA 1
ATOM 2093 C C . ALA A 1 259 ? -18.096 2.480 19.780 1.00 97.38 259 ALA A C 1
ATOM 2095 O O . ALA A 1 259 ? -17.765 1.513 19.091 1.00 97.38 259 ALA A O 1
ATOM 2096 N N . TYR A 1 260 ? -19.105 2.402 20.653 1.00 97.69 260 TYR A N 1
ATOM 2097 C CA . TYR A 1 260 ? -19.887 1.186 20.839 1.00 97.69 260 TYR A CA 1
ATOM 2098 C C . TYR A 1 260 ? -20.665 0.781 19.580 1.00 97.69 260 TYR A C 1
ATOM 2100 O O . TYR A 1 260 ? -20.663 -0.389 19.191 1.00 97.69 260 TYR A O 1
ATOM 2108 N N . ARG A 1 261 ? -21.257 1.744 18.867 1.00 97.69 261 ARG A N 1
ATOM 2109 C CA . ARG A 1 261 ? -21.936 1.474 17.593 1.00 97.69 261 ARG A CA 1
ATOM 2110 C C . ARG A 1 261 ? -20.981 0.906 16.538 1.00 97.69 261 ARG A C 1
ATOM 2112 O O . ARG A 1 261 ? -21.339 -0.057 15.860 1.00 97.69 261 ARG A O 1
ATOM 2119 N N . TYR A 1 262 ? -19.784 1.475 16.394 1.00 97.81 262 TYR A N 1
ATOM 2120 C CA . TYR A 1 262 ? -18.794 0.981 15.430 1.00 97.81 262 TYR A CA 1
ATOM 2121 C C . TYR A 1 262 ? -18.238 -0.393 15.820 1.00 97.81 262 TYR A C 1
ATOM 2123 O O . TYR A 1 262 ? -18.126 -1.271 14.960 1.00 97.81 262 TYR A O 1
ATOM 2131 N N . SER A 1 263 ? -17.986 -0.639 17.109 1.00 97.31 263 SER A N 1
ATOM 2132 C CA . SER A 1 263 ? -17.500 -1.945 17.565 1.00 97.31 263 SER A CA 1
ATOM 2133 C C . SER A 1 263 ? -18.521 -3.072 17.378 1.00 97.31 263 SER A C 1
ATOM 2135 O O . SER A 1 263 ? -18.113 -4.218 17.174 1.00 97.31 263 SER A O 1
ATOM 2137 N N . LYS A 1 264 ? -19.838 -2.791 17.372 1.00 97.69 264 LYS A N 1
ATOM 2138 C CA . LYS A 1 264 ? -20.866 -3.794 17.012 1.00 97.69 264 LYS A CA 1
ATOM 2139 C C . LYS A 1 264 ? -20.673 -4.325 15.591 1.00 97.69 264 LYS A C 1
ATOM 2141 O O . LYS A 1 264 ? -20.760 -5.532 15.385 1.00 97.69 264 LYS A O 1
ATOM 2146 N N . LYS A 1 265 ? -20.312 -3.467 14.629 1.00 97.12 265 LYS A N 1
ATOM 2147 C CA . LYS A 1 265 ? -19.997 -3.901 13.255 1.00 97.12 265 LYS A CA 1
ATOM 2148 C C . LYS A 1 265 ? -18.756 -4.783 13.181 1.00 97.12 265 LYS A C 1
ATOM 2150 O O . LYS A 1 265 ? -18.753 -5.784 12.468 1.00 97.12 265 LYS A O 1
ATOM 2155 N N . LEU A 1 266 ? -17.725 -4.470 13.963 1.00 96.62 266 LEU A N 1
ATOM 2156 C CA . LEU A 1 266 ? -16.529 -5.313 14.052 1.00 96.62 266 LEU A CA 1
ATOM 2157 C C . LEU A 1 266 ? -16.846 -6.711 14.603 1.00 96.62 266 LEU A C 1
ATOM 2159 O O . LEU A 1 266 ? -16.309 -7.700 14.099 1.00 96.62 266 LEU A O 1
ATOM 2163 N N . LEU A 1 267 ? -17.747 -6.791 15.588 1.00 96.62 267 LEU A N 1
ATOM 2164 C CA . LEU A 1 267 ? -18.233 -8.051 16.150 1.00 96.62 267 LEU A CA 1
ATOM 2165 C C . LEU A 1 267 ? -19.049 -8.864 15.132 1.00 96.62 267 LEU A C 1
ATOM 2167 O O . LEU A 1 267 ? -18.788 -10.054 14.978 1.00 96.62 267 LEU A O 1
ATOM 2171 N N . GLU A 1 268 ? -19.966 -8.231 14.387 1.00 96.69 268 GLU A N 1
ATOM 2172 C CA . GLU A 1 268 ? -20.720 -8.879 13.295 1.00 96.69 268 GLU A CA 1
ATOM 2173 C C . GLU A 1 268 ? -19.779 -9.547 12.270 1.00 96.69 268 GLU A C 1
ATOM 2175 O O . GLU A 1 268 ? -20.054 -10.640 11.774 1.00 96.69 268 GLU A O 1
ATOM 2180 N N . TRP A 1 269 ? -18.634 -8.919 11.981 1.00 96.56 269 TRP A N 1
ATOM 2181 C CA . TRP A 1 269 ? -17.631 -9.432 11.043 1.00 96.56 269 TRP A CA 1
ATOM 2182 C C . TRP A 1 269 ? -16.559 -10.333 11.659 1.00 96.56 269 TRP A C 1
ATOM 2184 O O . TRP A 1 269 ? -15.675 -10.783 10.923 1.00 96.56 269 TRP A O 1
ATOM 2194 N N . ASN A 1 270 ? -16.601 -10.583 12.971 1.00 95.94 270 ASN A N 1
ATOM 2195 C CA . ASN A 1 270 ? -15.559 -11.300 13.712 1.00 95.94 270 ASN A CA 1
ATOM 2196 C C . ASN A 1 270 ? -14.141 -10.740 13.467 1.00 95.94 270 ASN A C 1
ATOM 2198 O O . ASN A 1 270 ? -13.181 -11.502 13.338 1.00 95.94 270 ASN A O 1
ATOM 2202 N N . TYR A 1 271 ? -13.992 -9.417 13.356 1.00 94.56 271 TYR A N 1
ATOM 2203 C CA . TYR A 1 271 ? -12.729 -8.772 12.984 1.00 94.56 271 TYR A CA 1
ATOM 2204 C C . TYR A 1 271 ? -12.105 -7.996 14.156 1.00 94.56 271 TYR A C 1
ATOM 2206 O O . TYR A 1 271 ? -12.823 -7.262 14.832 1.00 94.56 271 TYR A O 1
ATOM 2214 N N . PRO A 1 272 ? -10.780 -8.091 14.398 1.00 93.25 272 PRO A N 1
ATOM 2215 C CA . PRO A 1 272 ? -9.777 -8.865 13.644 1.00 93.25 272 PRO A CA 1
ATOM 2216 C C . PRO A 1 272 ? -9.862 -10.387 13.823 1.00 93.25 272 PRO A C 1
ATOM 2218 O O . PRO A 1 272 ? -9.416 -11.140 12.965 1.00 93.25 272 PRO A O 1
ATOM 2221 N N . SER A 1 273 ? -10.421 -10.831 14.944 1.00 95.38 273 SER A N 1
ATOM 2222 C CA . SER A 1 273 ? -10.776 -12.223 15.225 1.00 95.38 273 SER A CA 1
ATOM 2223 C C . SER A 1 273 ? -11.986 -12.236 16.153 1.00 95.38 273 SER A C 1
ATOM 2225 O O . SER A 1 273 ? -12.252 -11.228 16.809 1.00 95.38 273 SER A O 1
ATOM 2227 N N . THR A 1 274 ? -12.689 -13.363 16.276 1.00 94.81 274 THR A N 1
ATOM 2228 C CA . THR A 1 274 ? -13.845 -13.476 17.181 1.00 94.81 274 THR A CA 1
ATOM 2229 C C . THR A 1 274 ? -13.497 -13.019 18.603 1.00 94.81 274 THR A C 1
ATOM 2231 O O . THR A 1 274 ? -14.130 -12.096 19.110 1.00 94.81 274 THR A O 1
ATOM 2234 N N . SER A 1 275 ? -12.425 -13.549 19.206 1.00 93.88 275 SER A N 1
ATOM 2235 C CA . SER A 1 275 ? -11.995 -13.150 20.557 1.00 93.88 275 SER A CA 1
ATOM 2236 C C . SER A 1 275 ? -11.633 -11.663 20.653 1.00 93.88 275 SER A C 1
ATOM 2238 O O . SER A 1 275 ? -12.070 -10.994 21.584 1.00 93.88 275 SER A O 1
ATOM 2240 N N . LYS A 1 276 ? -10.875 -11.116 19.689 1.00 94.44 276 LYS A N 1
ATOM 2241 C CA . LYS A 1 276 ? -10.481 -9.694 19.717 1.00 94.44 276 LYS A CA 1
ATOM 2242 C C . LYS A 1 276 ? -11.676 -8.763 19.517 1.00 94.44 276 LYS A C 1
ATOM 2244 O O . LYS A 1 276 ? -11.786 -7.765 20.217 1.00 94.44 276 LYS A O 1
ATOM 2249 N N . SER A 1 277 ? -12.579 -9.100 18.599 1.00 95.81 277 SER A N 1
ATOM 2250 C CA . SER A 1 277 ? -13.792 -8.320 18.342 1.00 95.81 277 SER A CA 1
ATOM 2251 C C . SER A 1 277 ? -14.710 -8.284 19.567 1.00 95.81 277 SER A C 1
ATOM 2253 O O . SER A 1 277 ? -15.218 -7.219 19.907 1.00 95.81 277 SER A O 1
ATOM 2255 N N . LEU A 1 278 ? -14.837 -9.405 20.292 1.00 96.75 278 LEU A N 1
ATOM 2256 C CA . LEU A 1 278 ? -15.553 -9.474 21.567 1.00 96.75 278 LEU A CA 1
ATOM 2257 C C . LEU A 1 278 ? -14.906 -8.582 22.628 1.00 96.75 278 LEU A C 1
ATOM 2259 O O . LEU A 1 278 ? -15.622 -7.829 23.275 1.00 96.75 278 LEU A O 1
ATOM 2263 N N . LEU A 1 279 ? -13.578 -8.612 22.786 1.00 95.44 279 LEU A N 1
ATOM 2264 C CA . LEU A 1 279 ? -12.881 -7.753 23.753 1.00 95.44 279 LEU A CA 1
ATOM 2265 C C . LEU A 1 279 ? -13.074 -6.262 23.460 1.00 95.44 279 LEU A C 1
ATOM 2267 O O . LEU A 1 279 ? -13.411 -5.511 24.373 1.00 95.44 279 LEU A O 1
ATOM 2271 N N . ILE A 1 280 ? -12.916 -5.849 22.197 1.00 95.19 280 ILE A N 1
ATOM 2272 C CA . ILE A 1 280 ? -13.164 -4.462 21.772 1.00 95.19 280 ILE A CA 1
ATOM 2273 C C . ILE A 1 280 ? -14.609 -4.073 22.106 1.00 95.19 280 ILE A C 1
ATOM 2275 O O . ILE A 1 280 ? -14.853 -3.012 22.673 1.00 95.19 280 ILE A O 1
ATOM 2279 N N . ASN A 1 281 ? -15.571 -4.948 21.803 1.00 96.81 281 ASN A N 1
ATOM 2280 C CA . ASN A 1 281 ? -16.983 -4.680 22.053 1.00 96.81 281 ASN A CA 1
ATOM 2281 C C . ASN A 1 281 ? -17.309 -4.601 23.557 1.00 96.81 281 ASN A C 1
ATOM 2283 O O . ASN A 1 281 ? -18.009 -3.681 23.969 1.00 96.81 281 ASN A O 1
ATOM 2287 N N . ILE A 1 282 ? -16.746 -5.496 24.383 1.00 96.69 282 ILE A N 1
ATOM 2288 C CA . ILE A 1 282 ? -16.858 -5.462 25.853 1.00 96.69 282 ILE A CA 1
ATOM 2289 C C . ILE A 1 282 ? -16.325 -4.134 26.388 1.00 96.69 282 ILE A C 1
ATOM 2291 O O . ILE A 1 282 ? -17.010 -3.475 27.169 1.00 96.69 282 ILE A O 1
ATOM 2295 N N . GLN A 1 283 ? -15.127 -3.724 25.961 1.00 95.56 283 GLN A N 1
ATOM 2296 C CA . GLN A 1 283 ? -14.541 -2.454 26.380 1.00 95.56 283 GLN A CA 1
ATOM 2297 C C . GLN A 1 283 ? -15.468 -1.286 26.022 1.00 95.56 283 GLN A C 1
ATOM 2299 O O . GLN A 1 283 ? -15.833 -0.502 26.899 1.00 95.56 283 GLN A O 1
ATOM 2304 N N . CYS A 1 284 ? -15.903 -1.194 24.761 1.00 96.12 284 CYS A N 1
ATOM 2305 C CA . CYS A 1 284 ? -16.788 -0.118 24.326 1.00 96.12 284 CYS A CA 1
ATOM 2306 C C . CYS A 1 284 ? -18.139 -0.132 25.059 1.00 96.12 284 CYS A C 1
ATOM 2308 O O . CYS A 1 284 ? -18.635 0.937 25.404 1.00 96.12 284 CYS A O 1
ATOM 2310 N N . ALA A 1 285 ? -18.720 -1.305 25.330 1.00 96.94 285 ALA A N 1
ATOM 2311 C CA . ALA A 1 285 ? -19.976 -1.437 26.070 1.00 96.94 285 ALA A CA 1
ATOM 2312 C C . ALA A 1 285 ? -19.836 -0.920 27.510 1.00 96.94 285 ALA A C 1
ATOM 2314 O O . ALA A 1 285 ? -20.666 -0.139 27.975 1.00 96.94 285 ALA A O 1
ATOM 2315 N N . LEU A 1 286 ? -18.755 -1.295 28.205 1.00 95.31 286 LEU A N 1
ATOM 2316 C CA . LEU A 1 286 ? -18.465 -0.809 29.558 1.00 95.31 286 LEU A CA 1
ATOM 2317 C C . LEU A 1 286 ? -18.261 0.708 29.584 1.00 95.31 286 LEU A C 1
ATOM 2319 O O . LEU A 1 286 ? -18.791 1.392 30.460 1.00 95.31 286 LEU A O 1
ATOM 2323 N N . GLU A 1 287 ? -17.516 1.245 28.619 1.00 94.19 287 GLU A N 1
ATOM 2324 C CA . GLU A 1 287 ? -17.281 2.682 28.492 1.00 94.19 287 GLU A CA 1
ATOM 2325 C C . GLU A 1 287 ? -18.581 3.450 28.192 1.00 94.19 287 GLU A C 1
ATOM 2327 O O . GLU A 1 287 ? -18.847 4.485 28.815 1.00 94.19 287 GLU A O 1
ATOM 2332 N N . ALA A 1 288 ? -19.433 2.909 27.318 1.00 95.44 288 ALA A N 1
ATOM 2333 C CA . ALA A 1 288 ? -20.749 3.450 26.981 1.00 95.44 288 ALA A CA 1
ATOM 2334 C C . ALA A 1 288 ? -21.808 3.271 28.088 1.00 95.44 288 ALA A C 1
ATOM 2336 O O . ALA A 1 288 ? -22.880 3.866 27.988 1.00 95.44 288 ALA A O 1
ATOM 2337 N N . LYS A 1 289 ? -21.487 2.533 29.164 1.00 95.38 289 LYS A N 1
ATOM 2338 C CA . LYS A 1 289 ? -22.387 2.143 30.269 1.00 95.38 289 LYS A CA 1
ATOM 2339 C C . LYS A 1 289 ? -23.516 1.184 29.871 1.00 95.38 289 LYS A C 1
ATOM 2341 O O . LYS A 1 289 ? -24.525 1.082 30.565 1.00 95.38 289 LYS A O 1
ATOM 2346 N N . GLU A 1 290 ? -23.317 0.431 28.798 1.00 96.56 290 GLU A N 1
ATOM 2347 C CA . GLU A 1 290 ? -24.230 -0.608 28.314 1.00 96.56 290 GLU A CA 1
ATOM 2348 C C . GLU A 1 290 ? -23.949 -1.928 29.048 1.00 96.56 290 GLU A C 1
ATOM 2350 O O . GLU A 1 290 ? -23.483 -2.917 28.482 1.00 96.56 290 GLU A O 1
ATOM 2355 N N . TYR A 1 291 ? -24.162 -1.927 30.367 1.00 95.75 291 TYR A N 1
ATOM 2356 C CA . TYR A 1 291 ? -23.722 -3.009 31.256 1.00 95.75 291 TYR A CA 1
ATOM 2357 C C . TYR A 1 291 ? -24.435 -4.345 31.007 1.00 95.75 291 TYR A C 1
ATOM 2359 O O . TYR A 1 291 ? -23.848 -5.405 31.231 1.00 95.75 291 TYR A O 1
ATOM 2367 N N . THR A 1 292 ? -25.678 -4.308 30.521 1.00 95.94 292 THR A N 1
ATOM 2368 C CA . THR A 1 292 ? -26.437 -5.506 30.134 1.00 95.94 292 THR A CA 1
ATOM 2369 C C . THR A 1 292 ? -25.795 -6.208 28.946 1.00 95.94 292 THR A C 1
ATOM 2371 O O . THR A 1 292 ? -25.558 -7.415 28.995 1.00 95.94 292 THR A O 1
ATOM 2374 N N . ASP A 1 293 ? -25.449 -5.442 27.912 1.00 96.62 293 ASP A N 1
ATOM 2375 C CA . ASP A 1 293 ? -24.783 -5.964 26.724 1.00 96.62 293 ASP A CA 1
ATOM 2376 C C . ASP A 1 293 ? -23.370 -6.439 27.092 1.00 96.62 293 ASP A C 1
ATOM 2378 O O . ASP A 1 293 ? -22.968 -7.539 26.710 1.00 96.62 293 ASP A O 1
ATOM 2382 N N . ALA A 1 294 ? -22.641 -5.665 27.907 1.00 96.69 294 ALA A N 1
ATOM 2383 C CA . ALA A 1 294 ? -21.316 -6.043 28.395 1.00 96.69 294 ALA A CA 1
ATOM 2384 C C . ALA A 1 294 ? -21.331 -7.412 29.094 1.00 96.69 294 ALA A C 1
ATOM 2386 O O . ALA A 1 294 ? -20.469 -8.241 28.812 1.00 96.69 294 ALA A O 1
ATOM 2387 N N . LEU A 1 295 ? -22.327 -7.686 29.945 1.00 97.50 295 LEU A N 1
ATOM 2388 C CA . LEU A 1 295 ? -22.467 -8.977 30.626 1.00 97.50 295 LEU A CA 1
ATOM 2389 C C . LEU A 1 295 ? -22.709 -10.135 29.643 1.00 97.50 295 LEU A C 1
ATOM 2391 O O . LEU A 1 295 ? -22.114 -11.204 29.775 1.00 97.50 295 LEU A O 1
ATOM 2395 N N . GLN A 1 296 ? -23.558 -9.937 28.635 1.00 97.75 296 GLN A N 1
ATOM 2396 C CA . GLN A 1 296 ? -23.795 -10.965 27.618 1.00 97.75 296 GLN A CA 1
ATOM 2397 C C . GLN A 1 296 ? -22.529 -11.245 26.791 1.00 97.75 296 GLN A C 1
ATOM 2399 O O . GLN A 1 296 ? -22.231 -12.394 26.434 1.00 97.75 296 GLN A O 1
ATOM 2404 N N . LEU A 1 297 ? -21.764 -10.198 26.488 1.00 97.69 297 LEU A N 1
ATOM 2405 C CA . LEU A 1 297 ? -20.522 -10.297 25.731 1.00 97.69 297 LEU A CA 1
ATOM 2406 C C . LEU A 1 297 ? -19.419 -10.993 26.536 1.00 97.69 297 LEU A C 1
ATOM 2408 O O . LEU A 1 297 ? -18.739 -11.858 25.981 1.00 97.69 297 LEU A O 1
ATOM 2412 N N . THR A 1 298 ? -19.264 -10.693 27.832 1.00 97.44 298 THR A N 1
ATOM 2413 C CA . THR A 1 298 ? -18.282 -11.375 28.695 1.00 97.44 298 THR A CA 1
ATOM 2414 C C . THR A 1 298 ? -18.596 -12.863 28.827 1.00 97.44 298 THR A C 1
ATOM 2416 O O . THR A 1 298 ? -17.695 -13.683 28.650 1.00 97.44 298 THR A O 1
ATOM 2419 N N . GLN A 1 299 ? -19.867 -13.233 29.014 1.00 97.56 299 GLN A N 1
ATOM 2420 C CA . GLN A 1 299 ? -20.314 -14.633 29.015 1.00 97.56 299 GLN A CA 1
ATOM 2421 C C . GLN A 1 299 ? -19.971 -15.343 27.701 1.00 97.56 299 GLN A C 1
ATOM 2423 O O . GLN A 1 299 ? -19.500 -16.482 27.691 1.00 97.56 299 GLN A O 1
ATOM 2428 N N . THR A 1 300 ? -20.199 -14.670 26.571 1.00 97.56 300 THR A N 1
ATOM 2429 C CA . THR A 1 300 ? -19.885 -15.212 25.242 1.00 97.56 300 THR A CA 1
ATOM 2430 C C . THR A 1 300 ? -18.379 -15.393 25.060 1.00 97.56 300 THR A C 1
ATOM 2432 O O . THR A 1 300 ? -17.937 -16.443 24.595 1.00 97.56 300 THR A O 1
ATOM 2435 N N . TYR A 1 301 ? -17.578 -14.418 25.485 1.00 97.56 301 TYR A N 1
ATOM 2436 C CA . TYR A 1 301 ? -16.122 -14.492 25.429 1.00 97.56 301 TYR A CA 1
ATOM 2437 C C . TYR A 1 301 ? -15.554 -15.604 26.323 1.00 97.56 301 TYR A C 1
ATOM 2439 O O . TYR A 1 301 ? -14.681 -16.351 25.881 1.00 97.56 301 TYR A O 1
ATOM 2447 N N . LEU A 1 302 ? -16.063 -15.770 27.548 1.00 97.56 302 LEU A N 1
ATOM 2448 C CA . LEU A 1 302 ? -15.595 -16.791 28.494 1.00 97.56 302 LEU A CA 1
ATOM 2449 C C . LEU A 1 302 ? -15.953 -18.219 28.067 1.00 97.56 302 LEU A C 1
ATOM 2451 O O . LEU A 1 302 ? -15.242 -19.150 28.436 1.00 97.56 302 LEU A O 1
ATOM 2455 N N . LYS A 1 303 ? -16.988 -18.418 27.238 1.00 97.25 303 LYS A N 1
ATOM 2456 C CA . LYS A 1 303 ? -17.228 -19.720 26.584 1.00 97.25 303 LYS A CA 1
ATOM 2457 C C . LYS A 1 303 ? -16.082 -20.109 25.646 1.00 97.25 303 LYS A C 1
ATOM 2459 O O . LYS A 1 303 ? -15.759 -21.288 25.550 1.00 97.25 303 LYS A O 1
ATOM 2464 N N . LEU A 1 304 ? -15.477 -19.129 24.970 1.00 95.25 304 LEU A N 1
ATOM 2465 C CA . LEU A 1 304 ? -14.339 -19.335 24.070 1.00 95.25 304 LEU A CA 1
ATOM 2466 C C . LEU A 1 304 ? -13.005 -19.366 24.826 1.00 95.25 304 LEU A C 1
ATOM 2468 O O . LEU A 1 304 ? -12.115 -20.131 24.467 1.00 95.25 304 LEU A O 1
ATOM 2472 N N . ASN A 1 305 ? -12.877 -18.564 25.887 1.00 95.06 305 ASN A N 1
ATOM 2473 C CA . ASN A 1 305 ? -11.651 -18.413 26.672 1.00 95.06 305 ASN A CA 1
ATOM 2474 C C . ASN A 1 305 ? -11.930 -18.594 28.178 1.00 95.06 305 ASN A C 1
ATOM 2476 O O . ASN A 1 305 ? -11.850 -17.628 28.941 1.00 95.06 305 ASN A O 1
ATOM 2480 N N . PRO A 1 306 ? -12.228 -19.819 28.656 1.00 95.44 306 PRO A N 1
ATOM 2481 C CA . PRO A 1 306 ? -12.672 -20.025 30.036 1.00 95.44 306 PRO A CA 1
ATOM 2482 C C . PRO A 1 306 ? -11.646 -19.618 31.096 1.00 95.44 306 PRO A C 1
ATOM 2484 O O . PRO A 1 306 ? -12.022 -19.325 32.226 1.00 95.44 306 PRO A O 1
ATOM 2487 N N . GLN A 1 307 ? -10.356 -19.611 30.759 1.00 95.44 307 GLN A N 1
ATOM 2488 C CA . GLN A 1 307 ? -9.269 -19.347 31.707 1.00 95.44 307 GLN A CA 1
ATOM 2489 C C . GLN A 1 307 ? -8.947 -17.855 31.885 1.00 95.44 307 GLN A C 1
ATOM 2491 O O . GLN A 1 307 ? -8.078 -17.516 32.690 1.00 95.44 307 GLN A O 1
ATOM 2496 N N . ASP A 1 308 ? -9.635 -16.959 31.169 1.00 95.25 308 ASP A N 1
ATOM 2497 C CA . ASP A 1 308 ? -9.399 -15.519 31.263 1.00 95.25 308 ASP A CA 1
ATOM 2498 C C . ASP A 1 308 ? -9.919 -14.962 32.602 1.00 95.25 308 ASP A C 1
ATOM 2500 O O . ASP A 1 308 ? -11.109 -14.692 32.797 1.00 95.25 308 ASP A O 1
ATOM 2504 N N . LYS A 1 309 ? -8.999 -14.816 33.562 1.00 95.06 309 LYS A N 1
ATOM 2505 C CA . LYS A 1 309 ? -9.295 -14.313 34.911 1.00 95.06 309 LYS A CA 1
ATOM 2506 C C . LYS A 1 309 ? -9.737 -12.849 34.902 1.00 95.06 309 LYS A C 1
ATOM 2508 O O . LYS A 1 309 ? -10.530 -12.459 35.762 1.00 95.06 309 LYS A O 1
ATOM 2513 N N . PHE A 1 310 ? -9.233 -12.050 33.960 1.00 94.38 310 PHE A N 1
ATOM 2514 C CA . PHE A 1 310 ? -9.556 -10.630 33.864 1.00 94.38 310 PHE A CA 1
ATOM 2515 C C . PHE A 1 310 ? -11.021 -10.456 33.468 1.00 94.38 310 PHE A C 1
ATOM 2517 O O . PHE A 1 310 ? -11.791 -9.847 34.213 1.00 94.38 310 PHE A O 1
ATOM 2524 N N . ILE A 1 311 ? -11.450 -11.100 32.380 1.00 95.69 311 ILE A N 1
ATOM 2525 C CA . ILE A 1 311 ? -12.846 -11.029 31.934 1.00 95.69 311 ILE A CA 1
ATOM 2526 C C . ILE A 1 311 ? -13.800 -11.689 32.936 1.00 95.69 311 ILE A C 1
ATOM 2528 O O . ILE A 1 311 ? -14.882 -11.157 33.184 1.00 95.69 311 ILE A O 1
ATOM 2532 N N . ARG A 1 312 ? -13.387 -12.773 33.606 1.00 96.19 312 ARG A N 1
ATOM 2533 C CA . ARG A 1 312 ? -14.180 -13.383 34.689 1.00 96.19 312 ARG A CA 1
ATOM 2534 C C . ARG A 1 312 ? -14.396 -12.431 35.870 1.00 96.19 312 ARG A C 1
ATOM 2536 O O . ARG A 1 312 ? -15.456 -12.434 36.489 1.00 96.19 312 ARG A O 1
ATOM 2543 N N . THR A 1 313 ? -13.407 -11.594 36.180 1.00 94.56 313 THR A N 1
ATOM 2544 C CA . THR A 1 313 ? -13.540 -10.570 37.228 1.00 94.56 313 THR A CA 1
ATOM 2545 C C . THR A 1 313 ? -14.565 -9.512 36.826 1.00 94.56 313 THR A C 1
ATOM 2547 O O . THR A 1 313 ? -15.405 -9.137 37.641 1.00 94.56 313 THR A O 1
ATOM 2550 N N . ILE A 1 314 ? -14.537 -9.068 35.565 1.00 94.69 314 ILE A N 1
ATOM 2551 C CA . ILE A 1 314 ? -15.523 -8.123 35.023 1.00 94.69 314 ILE A CA 1
ATOM 2552 C C . ILE A 1 314 ? -16.933 -8.724 35.077 1.00 94.69 314 ILE A C 1
ATOM 2554 O O . ILE A 1 314 ? -17.842 -8.077 35.588 1.00 94.69 314 ILE A O 1
ATOM 2558 N N . GLU A 1 315 ? -17.110 -9.964 34.616 1.00 96.62 315 GLU A N 1
ATOM 2559 C CA . GLU A 1 315 ? -18.394 -10.675 34.655 1.00 96.62 315 GLU A CA 1
ATOM 2560 C C . GLU A 1 315 ? -18.962 -10.755 36.080 1.00 96.62 315 GLU A C 1
ATOM 2562 O O . GLU A 1 315 ? -20.095 -10.335 36.311 1.00 96.62 315 GLU A O 1
ATOM 2567 N N . ASN A 1 316 ? -18.167 -11.211 37.054 1.00 95.31 316 ASN A N 1
ATOM 2568 C CA . ASN A 1 316 ? -18.606 -11.315 38.449 1.00 95.31 316 ASN A CA 1
ATOM 2569 C C . ASN A 1 316 ? -19.040 -9.962 39.027 1.00 95.31 316 ASN A C 1
ATOM 2571 O O . ASN A 1 316 ? -20.028 -9.884 39.757 1.00 95.31 316 ASN A O 1
ATOM 2575 N N . ARG A 1 317 ? -18.318 -8.885 38.701 1.00 95.31 317 ARG A N 1
ATOM 2576 C CA . ARG A 1 317 ? -18.6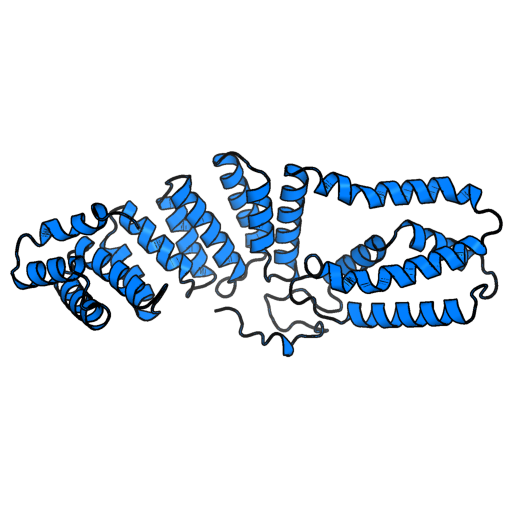59 -7.534 39.163 1.00 95.31 317 ARG A CA 1
ATOM 2577 C C . ARG A 1 317 ? -19.931 -7.000 38.509 1.00 95.31 317 ARG A C 1
ATOM 2579 O O . ARG A 1 317 ? -20.716 -6.348 39.191 1.00 95.31 317 ARG A O 1
ATOM 2586 N N . LEU A 1 318 ? -20.163 -7.312 37.232 1.00 95.31 318 LEU A N 1
ATOM 2587 C CA . LEU A 1 318 ? -21.416 -6.995 36.542 1.00 95.31 318 LEU A CA 1
ATOM 2588 C C . LEU A 1 318 ? -22.607 -7.748 37.159 1.00 95.31 318 LEU A C 1
ATOM 2590 O O . LEU A 1 318 ? -23.646 -7.136 37.390 1.00 95.31 318 LEU A O 1
ATOM 2594 N N . ILE A 1 319 ? -22.446 -9.037 37.487 1.00 96.06 319 ILE A N 1
ATOM 2595 C CA . ILE A 1 319 ? -23.492 -9.861 38.125 1.00 96.06 319 ILE A CA 1
ATOM 2596 C C . ILE A 1 319 ? -23.841 -9.332 39.520 1.00 96.06 319 ILE A C 1
ATOM 2598 O O . ILE A 1 319 ? -25.014 -9.165 39.846 1.00 96.06 319 ILE A O 1
ATOM 2602 N N . ASN A 1 320 ? -22.824 -9.047 40.335 1.00 94.62 320 ASN A N 1
ATOM 2603 C CA . ASN A 1 320 ? -23.005 -8.619 41.725 1.00 94.62 320 ASN A CA 1
ATOM 2604 C C . ASN A 1 320 ? -23.308 -7.119 41.871 1.00 94.62 320 ASN A C 1
ATOM 2606 O O . ASN A 1 320 ? -23.464 -6.642 42.991 1.00 94.62 320 ASN A O 1
ATOM 2610 N N . GLN A 1 321 ? -23.365 -6.376 40.759 1.00 90.56 321 GLN A N 1
ATOM 2611 C CA . GLN A 1 321 ? -23.492 -4.914 40.728 1.00 90.56 321 GLN A CA 1
ATOM 2612 C C . GLN A 1 321 ? -22.424 -4.185 41.570 1.00 90.56 321 GLN A C 1
ATOM 2614 O O . GLN A 1 321 ? -22.648 -3.089 42.084 1.00 90.56 321 GLN A O 1
ATOM 2619 N N . ASP A 1 322 ? -21.229 -4.770 41.682 1.00 90.88 322 ASP A N 1
ATOM 2620 C CA . ASP A 1 322 ? -20.165 -4.286 42.563 1.00 90.88 322 ASP A CA 1
ATOM 2621 C C . ASP A 1 322 ? -19.210 -3.312 41.851 1.00 90.88 322 ASP A C 1
ATOM 2623 O O . ASP A 1 322 ? -18.326 -3.686 41.065 1.00 90.88 322 ASP A O 1
ATOM 2627 N N . GLY A 1 323 ? -19.387 -2.019 42.139 1.00 86.31 323 GLY A N 1
ATOM 2628 C CA . GLY A 1 323 ? -18.535 -0.946 41.627 1.00 86.31 323 GLY A CA 1
ATOM 2629 C C . GLY A 1 323 ? -18.531 -0.859 40.098 1.00 86.31 323 GLY A C 1
ATOM 2630 O O . GLY A 1 323 ? -17.493 -0.556 39.506 1.00 86.31 323 GLY A O 1
ATOM 2631 N N . VAL A 1 324 ? -19.671 -1.139 39.461 1.00 88.38 324 VAL A N 1
ATOM 2632 C CA . VAL A 1 324 ? -19.827 -1.250 37.999 1.00 88.38 324 VAL A CA 1
ATOM 2633 C C . VAL A 1 324 ? -19.287 -0.022 37.254 1.00 88.38 324 VAL A C 1
ATOM 2635 O O . VAL A 1 324 ? -18.582 -0.162 36.258 1.00 88.38 324 VAL A O 1
ATOM 2638 N N . ASP A 1 325 ? -19.487 1.182 37.795 1.00 87.00 325 ASP A N 1
ATOM 2639 C CA . ASP A 1 325 ? -18.995 2.426 37.188 1.00 87.00 325 ASP A CA 1
ATOM 2640 C C . ASP A 1 325 ? -17.465 2.531 37.098 1.00 87.00 325 ASP A C 1
ATOM 2642 O O . ASP A 1 325 ? -16.952 3.299 36.281 1.00 87.00 325 ASP A O 1
ATOM 2646 N N . SER A 1 326 ? -16.726 1.778 37.915 1.00 88.31 326 SER A N 1
ATOM 2647 C CA . SER A 1 326 ? -15.259 1.728 37.842 1.00 88.31 326 SER A CA 1
ATOM 2648 C C . SER A 1 326 ? -14.749 0.783 36.749 1.00 88.31 326 SER A C 1
ATOM 2650 O O . SER A 1 326 ? -13.596 0.906 36.337 1.00 88.31 326 SER A O 1
ATOM 2652 N N . LEU A 1 327 ? -15.595 -0.119 36.229 1.00 88.19 327 LEU A N 1
ATOM 2653 C CA . LEU A 1 327 ? -15.199 -1.106 35.217 1.00 88.19 327 LEU A CA 1
ATOM 2654 C C . LEU A 1 327 ? -14.753 -0.454 33.905 1.00 88.19 327 LEU A C 1
ATOM 2656 O O . LEU A 1 327 ? -13.849 -0.965 33.249 1.00 88.19 327 LEU A O 1
ATOM 2660 N N . LYS A 1 328 ? -15.312 0.713 33.564 1.00 82.62 328 LYS A N 1
ATOM 2661 C CA . LYS A 1 328 ? -14.928 1.490 32.373 1.00 82.62 328 LYS A CA 1
ATOM 2662 C C . LYS A 1 328 ? -13.451 1.907 32.352 1.00 82.62 328 LYS A C 1
ATOM 2664 O O . LYS A 1 328 ? -12.930 2.246 31.301 1.00 82.62 328 LYS A O 1
ATOM 2669 N N . HIS A 1 329 ? -12.770 1.891 33.500 1.00 83.19 329 HIS A N 1
ATOM 2670 C CA . HIS A 1 329 ? -11.356 2.258 33.605 1.00 83.19 329 HIS A CA 1
ATOM 2671 C C . HIS A 1 329 ? -10.406 1.052 33.607 1.00 83.19 329 HIS A C 1
ATOM 2673 O O . HIS A 1 329 ? -9.198 1.240 33.488 1.00 83.19 329 HIS A O 1
ATOM 2679 N N . LEU A 1 330 ? -10.919 -0.181 33.710 1.00 80.44 330 LEU A N 1
ATOM 2680 C CA . LEU A 1 330 ? -10.082 -1.382 33.835 1.00 80.44 330 LEU A CA 1
ATOM 2681 C C . LEU A 1 330 ? -9.251 -1.663 32.581 1.00 80.44 330 LEU A C 1
ATOM 2683 O O . LEU A 1 330 ? -8.081 -2.017 32.691 1.00 80.44 330 LEU A O 1
ATOM 2687 N N . PHE A 1 331 ? -9.823 -1.466 31.393 1.00 75.50 331 PHE A N 1
ATOM 2688 C CA . PHE A 1 331 ? -9.107 -1.691 30.133 1.00 75.50 331 PHE A CA 1
ATOM 2689 C C . PHE A 1 331 ? -7.987 -0.669 29.894 1.00 75.50 331 PHE A C 1
ATOM 2691 O O . PHE A 1 331 ? -6.981 -1.005 29.279 1.00 75.50 331 PHE A O 1
ATOM 2698 N N . ALA A 1 332 ? -8.101 0.545 30.441 1.00 65.75 332 ALA A N 1
ATOM 2699 C CA . ALA A 1 332 ? -7.036 1.549 30.380 1.00 65.75 332 ALA A CA 1
ATOM 2700 C C . ALA A 1 332 ? -5.837 1.214 31.290 1.00 65.75 332 ALA A C 1
ATOM 2702 O O . ALA A 1 332 ? -4.746 1.741 31.085 1.00 65.75 332 ALA A O 1
ATOM 2703 N N . GLN A 1 333 ? -6.044 0.356 32.294 1.00 53.34 333 GLN A N 1
ATOM 2704 C CA . GLN A 1 333 ? -5.039 -0.044 33.285 1.00 53.34 333 GLN A CA 1
ATOM 2705 C C . GLN A 1 333 ? -4.413 -1.416 32.994 1.00 53.34 333 GLN A C 1
ATOM 2707 O O . GLN A 1 333 ? -3.430 -1.783 33.636 1.00 53.34 333 GLN A O 1
ATOM 2712 N N . SER A 1 334 ? -4.962 -2.175 32.043 1.00 42.78 334 SER A N 1
ATOM 2713 C CA . SER A 1 334 ? -4.407 -3.466 31.639 1.00 42.78 334 SER A CA 1
ATOM 2714 C C . SER A 1 334 ? -3.107 -3.255 30.850 1.00 42.78 334 SER A C 1
ATOM 2716 O O . SER A 1 334 ? -3.091 -2.407 29.950 1.00 42.78 334 SER A O 1
ATOM 2718 N N . PRO A 1 335 ? -2.019 -3.996 31.140 1.00 33.22 335 PRO A N 1
ATOM 2719 C CA . PRO A 1 335 ? -0.826 -3.956 30.307 1.00 33.22 335 PRO A CA 1
ATOM 2720 C C . PRO A 1 335 ? -1.207 -4.322 28.869 1.00 33.22 335 PRO A C 1
ATOM 2722 O O . PRO A 1 335 ? -1.938 -5.283 28.626 1.00 33.22 335 PRO A O 1
ATOM 2725 N N . LYS A 1 336 ? -0.776 -3.481 27.925 1.00 41.94 336 LYS A N 1
ATOM 2726 C CA . LYS A 1 336 ? -0.876 -3.763 26.495 1.00 41.94 336 LYS A CA 1
ATOM 2727 C C . LYS A 1 336 ? 0.219 -4.775 26.170 1.00 41.94 336 LYS A C 1
ATOM 2729 O O . LYS A 1 336 ? 1.367 -4.366 26.018 1.00 41.94 336 LYS A O 1
ATOM 2734 N N . ASP A 1 337 ? -0.143 -6.051 26.144 1.00 30.78 337 ASP A N 1
ATOM 2735 C CA . ASP A 1 337 ? 0.722 -7.127 25.649 1.00 30.78 337 ASP A CA 1
ATOM 2736 C C . ASP A 1 337 ? 0.841 -7.100 24.117 1.00 30.78 337 ASP A C 1
ATOM 2738 O O . ASP A 1 337 ? -0.196 -6.895 23.432 1.00 30.78 337 ASP A O 1
#

Sequence (337 aa):
MKPDLKPTEHLFLPIYSSLETFHYTLFAPSHLWDFLILLIGFSPVTWFLLSIALRAGESSPWSNDAKMIGVSFVLLLVLLFVIHPLLSMPRDWDLFCLPTPMLLFLGIATVVQIKQPNNLIGPALGLFILGFSIHLVNSNQHALGKRYETMGKYVFKTYWINALELIQAGIKIQSLRAEEQDLQWKGALAELKPYAIWGNDVEYAELLNETGFYSERTLKKFEEAKTYFTEALSYDSQSKRAYIGLTECCLQMDQRQEAYRYSKKLLEWNYPSTSKSLLINIQCALEAKEYTDALQLTQTYLKLNPQDKFIRTIENRLINQDGVDSLKHLFAQSPKD

Foldseek 3Di:
DPPPPPLVVAQWFACDDPDLQAQAHLPRPLLVVLLVVLVCLLAVLLVVLVVVLVVVPDPCPDDPVLVVLVVVLVVLSVSVSTGDPSQDCVVVSVSSNVSSVSSVVNSVSSCVPDPCCPVSPVVSVVSVVVSCVVVVQVVDQLSVLVVLLVVLLSCCLHGVPPSVVSNVSSLVSNVDDLVVSLVSLVVSLVSNVVSADWQARQSSLVSLLVSLCSCCVPVVNLVSSLVSLVVSCRRPVLPLSSLVSNLSSCVSVLVLVSNLVSLVSCCVVCPPHNLVSLVSNLLSCLSVVVLVVNLVSLVVNCVVVVPPPLSVVLNVCSVVVPPSNCSNCSVVVDDDD

Radius of gyration: 28.56 Å; chains: 1; bounding box: 61×37×90 Å